Protein AF-A0A1S9SZL4-F1 (afdb_monomer)

InterPro domains:
  IPR002901 Mannosyl-glycoprotein endo-beta-N-acetylglucosamidase-like domain [PF01832] (29-102)
  IPR011055 Duplicated hybrid motif [G3DSA:2.70.70.10] (158-299)
  IPR011055 Duplicated hybrid motif [SSF51261] (165-297)
  IPR016047 M23ase, beta-sheet core domain [PF01551] (190-284)
  IPR050570 Bacterial cell wall metabolism enzyme [PTHR21666] (93-298)

Radius of gyration: 21.39 Å; Cα contacts (8 Å, |Δi|>4): 703; chains: 1; bounding box: 56×38×57 Å

Nearest PDB structures (foldseek):
  7qrl-assembly2_B  TM=9.033E-01  e=2.255E-11  Caulobacter vibrioides
  5j1l-assembly2_C  TM=8.772E-01  e=1.645E-10  Helicobacter pylori 26695
  6ue4-assembly1_B  TM=8.025E-01  e=1.458E-10  Vibrio cholerae O1 biovar El Tor str. N16961
  5j1l-assembly1_A  TM=9.150E-01  e=3.767E-09  Helicobacter pylori 26695
  5j1m-assembly2_C  TM=8.085E-01  e=5.484E-10  Helicobacter pylori 26695

Secondary structure (DSSP, 8-state):
--EEEE-S----HHHHGGG--GGGTT-HHHHHHHHHHTT--HHHHHHHHHHHTTTTTSHHHHHH--TT--B-TTSGGG-SBPPPSSHHHHHHHHHHHHHHHTGGGT--SHHHHHHHHS-TT-TT-TT-GGGHHHHHHHHHHHHTTS--EEEE---SSPBP---PPPTTS---SSS---EEE-SEEETTEEE-SEEEE--TTT-EEE-SS-EEEEEEEE--TTTT-TTSSEEEEEE-SSS-EEEEEEESEE---TT-EE-TTBEEEE-B--SS-SS-EEEEEEESSSSS-EE-SGGGS--

Sequence (299 aa):
MTVCRPGGKTVAPEELQPHLGGVFTGKAQAFLNAGTQNQIDPVLLAAIARLETGNGTSNAVKNYNNPGGLMDPSSSQMKGFMKFATLDEGINAMARNLYKNYIGMGITTIEAIGAKYAPPGAANDPHGTNGLWPVLVKKFVAQMGGLTFNCEAGKPGGVVDTGSASSQGFIRPIAQTTITSPFGPRWGTIHKGIDYSCQDGVTAIAASKGGVVELAEFGAGGSGFGGYGNVVIINHGNGYWSLYGHMSSITVQKGQNIGVGQQVGVCGRTGQVTGPHLHFEIKTAFKFGQVDPAPYLPK

pLDDT: mean 87.78, std 11.55, range [37.31, 98.62]

Mean predicted aligned error: 12.98 Å

Structure (mmCIF, N/CA/C/O backbone):
data_AF-A0A1S9SZL4-F1
#
_entry.id   AF-A0A1S9SZL4-F1
#
loop_
_atom_site.group_PDB
_atom_site.id
_atom_site.type_symbol
_atom_site.label_atom_id
_atom_site.label_alt_id
_atom_site.label_comp_id
_atom_site.label_asym_id
_atom_site.label_entity_id
_atom_site.label_seq_id
_atom_site.pdbx_PDB_ins_code
_atom_site.Cartn_x
_atom_site.Cartn_y
_atom_site.Cartn_z
_atom_site.occupancy
_atom_site.B_iso_or_equiv
_atom_site.auth_seq_id
_atom_site.auth_comp_id
_atom_site.auth_asym_id
_atom_site.auth_atom_id
_atom_site.pdbx_PDB_model_num
ATOM 1 N N . MET A 1 1 ? -3.599 -7.978 -7.391 1.00 45.28 1 MET A N 1
ATOM 2 C CA . MET A 1 1 ? -3.864 -7.121 -6.224 1.00 45.28 1 MET A CA 1
ATOM 3 C C . MET A 1 1 ? -5.343 -6.858 -6.253 1.00 45.28 1 MET A C 1
ATOM 5 O O . MET A 1 1 ? -5.820 -6.447 -7.308 1.00 45.28 1 MET A O 1
ATOM 9 N N . THR A 1 2 ? -6.056 -7.129 -5.161 1.00 49.91 2 THR A N 1
ATOM 10 C CA . THR A 1 2 ? -7.410 -6.595 -5.048 1.00 49.91 2 THR A CA 1
ATOM 11 C C . THR A 1 2 ? -7.327 -5.094 -5.072 1.00 49.91 2 THR A C 1
ATOM 13 O O . THR A 1 2 ? -6.723 -4.479 -4.198 1.00 49.91 2 THR A O 1
ATOM 16 N N . VAL A 1 3 ? -7.932 -4.520 -6.096 1.00 55.78 3 VAL A N 1
ATOM 17 C CA . VAL A 1 3 ? -8.083 -3.088 -6.181 1.00 55.78 3 VAL A CA 1
ATOM 18 C C . VAL A 1 3 ? -9.445 -2.759 -5.590 1.00 55.78 3 VAL A C 1
ATOM 20 O O . VAL A 1 3 ? -10.474 -3.025 -6.199 1.00 55.78 3 VAL A O 1
ATOM 23 N N . CYS A 1 4 ? -9.433 -2.215 -4.378 1.00 64.62 4 CYS A N 1
ATOM 24 C CA . CYS A 1 4 ? -10.598 -1.575 -3.790 1.00 64.62 4 CYS A CA 1
ATOM 25 C C . CYS A 1 4 ? -10.677 -0.143 -4.329 1.00 64.62 4 CYS A C 1
ATOM 27 O O . CYS A 1 4 ? -9.872 0.708 -3.950 1.00 64.62 4 CYS A O 1
ATOM 29 N N . ARG A 1 5 ? -11.612 0.117 -5.245 1.00 71.56 5 ARG A N 1
ATOM 30 C CA . ARG A 1 5 ? -11.867 1.452 -5.820 1.00 71.56 5 ARG A CA 1
ATOM 31 C C . ARG A 1 5 ? -13.250 1.946 -5.414 1.00 71.56 5 ARG A C 1
ATOM 33 O O . ARG A 1 5 ? -14.130 1.107 -5.260 1.00 71.56 5 ARG A O 1
ATOM 40 N N . PRO A 1 6 ? -13.485 3.266 -5.328 1.00 70.69 6 PRO A N 1
ATOM 41 C CA . PRO A 1 6 ? -14.834 3.809 -5.202 1.00 70.69 6 PRO A CA 1
ATOM 42 C C . PRO A 1 6 ? -15.774 3.197 -6.252 1.00 70.69 6 PRO A C 1
ATOM 44 O O . PRO A 1 6 ? -15.494 3.236 -7.449 1.00 70.69 6 PRO A O 1
ATOM 47 N N . GLY A 1 7 ? -16.865 2.588 -5.797 1.00 58.56 7 GLY A N 1
ATOM 48 C CA . GLY A 1 7 ? -17.782 1.780 -6.600 1.00 58.56 7 GLY A CA 1
ATOM 49 C C . GLY A 1 7 ? -18.953 2.554 -7.203 1.00 58.56 7 GLY A C 1
ATOM 50 O O . GLY A 1 7 ? -19.950 1.950 -7.584 1.00 58.56 7 GLY A O 1
ATOM 51 N N . GLY A 1 8 ? -18.861 3.886 -7.240 1.00 61.16 8 GLY A N 1
ATOM 52 C CA . GLY A 1 8 ? -19.929 4.798 -7.671 1.00 61.16 8 GLY A CA 1
ATOM 53 C C . GLY A 1 8 ? -20.863 5.245 -6.542 1.00 61.16 8 GLY A C 1
ATOM 54 O O . GLY A 1 8 ? -21.518 6.274 -6.668 1.00 61.16 8 GLY A O 1
ATOM 55 N N . LYS A 1 9 ? -20.874 4.531 -5.412 1.00 76.00 9 LYS A N 1
ATOM 56 C CA . LYS A 1 9 ? -21.544 4.955 -4.180 1.00 76.00 9 LYS A CA 1
ATOM 57 C C . LYS A 1 9 ? -20.575 5.736 -3.297 1.00 76.00 9 LYS A C 1
ATOM 59 O O . LYS A 1 9 ? -19.478 5.261 -3.022 1.00 76.00 9 LYS A O 1
ATOM 64 N N . THR A 1 10 ? -20.986 6.907 -2.834 1.00 79.12 10 THR A N 1
ATOM 65 C CA . THR A 1 10 ? -20.234 7.727 -1.875 1.00 79.12 10 THR A CA 1
ATOM 66 C C . THR A 1 10 ? -20.947 7.746 -0.530 1.00 79.12 10 THR A C 1
ATOM 68 O O . THR A 1 10 ? -22.154 7.532 -0.478 1.00 79.12 10 THR A O 1
ATOM 71 N N . VAL A 1 11 ? -20.198 8.009 0.540 1.00 86.69 11 VAL A N 1
ATOM 72 C CA . VAL A 1 11 ? -20.752 8.316 1.862 1.00 86.69 11 VAL A CA 1
ATOM 73 C C . VAL A 1 11 ? -20.204 9.666 2.307 1.00 86.69 11 VAL A C 1
ATOM 75 O O . VAL A 1 11 ? -18.986 9.871 2.338 1.00 86.69 11 VAL A O 1
ATOM 78 N N . ALA A 1 12 ? -21.094 10.607 2.588 1.00 88.56 12 ALA A N 1
ATOM 79 C CA . ALA A 1 12 ? -20.721 11.918 3.085 1.00 88.56 12 ALA A CA 1
ATOM 80 C C . ALA A 1 12 ? -20.397 11.857 4.592 1.00 88.56 12 ALA A C 1
ATOM 82 O O . ALA A 1 12 ? -20.893 10.974 5.306 1.00 88.56 12 ALA A O 1
ATOM 83 N N . PRO A 1 13 ? -19.570 12.779 5.121 1.00 92.25 13 PRO A N 1
ATOM 84 C CA . PRO A 1 13 ? -19.297 12.856 6.554 1.00 92.25 13 PRO A CA 1
ATOM 85 C C . PRO A 1 13 ? -20.564 12.876 7.416 1.00 92.25 13 PRO A C 1
ATOM 87 O O . PRO A 1 13 ? -20.603 12.214 8.454 1.00 92.25 13 PRO A O 1
ATOM 90 N N . GLU A 1 14 ? -21.599 13.596 6.980 1.00 93.25 14 GLU A N 1
ATOM 91 C CA . GLU A 1 14 ? -22.872 13.732 7.704 1.00 93.25 14 GLU A CA 1
ATOM 92 C C . GLU A 1 14 ? -23.665 12.420 7.777 1.00 93.25 14 GLU A C 1
ATOM 94 O O . GLU A 1 14 ? -24.405 12.206 8.734 1.00 93.25 14 GLU A O 1
ATOM 99 N N . GLU A 1 15 ? -23.488 11.529 6.800 1.00 92.94 15 GLU A N 1
ATOM 100 C CA . GLU A 1 15 ? -24.130 10.212 6.759 1.00 92.94 15 GLU A CA 1
ATOM 101 C C . GLU A 1 15 ? -23.391 9.198 7.642 1.00 92.94 15 GLU A C 1
ATOM 103 O O . GLU A 1 15 ? -24.004 8.335 8.267 1.00 92.94 15 GLU A O 1
ATOM 108 N N . LEU A 1 16 ? -22.062 9.314 7.738 1.00 95.69 16 LEU A N 1
ATOM 109 C CA . LEU A 1 16 ? -21.238 8.406 8.537 1.00 95.69 16 LEU A CA 1
ATOM 110 C C . LEU A 1 16 ? -21.230 8.780 10.029 1.00 95.69 16 LEU A C 1
ATOM 112 O O . LEU A 1 16 ? -21.244 7.903 10.898 1.00 95.69 16 LEU A O 1
ATOM 116 N N . GLN A 1 17 ? -21.200 10.079 10.343 1.00 96.94 17 GLN A N 1
ATOM 117 C CA . GLN A 1 17 ? -21.015 10.588 11.704 1.00 96.94 17 GLN A CA 1
ATOM 118 C C . GLN A 1 17 ? -22.048 10.094 12.738 1.00 96.94 17 GLN A C 1
ATOM 120 O O . GLN A 1 17 ? -21.622 9.802 13.859 1.00 96.94 17 GLN A O 1
ATOM 125 N N . PRO A 1 18 ? -23.352 9.935 12.427 1.00 97.69 18 PRO A N 1
ATOM 126 C CA . PRO A 1 18 ? -24.349 9.426 13.376 1.00 97.69 18 PRO A CA 1
ATOM 127 C C . PRO A 1 18 ? -24.038 8.029 13.934 1.00 97.69 18 PRO A C 1
ATOM 129 O O . PRO A 1 18 ? -24.561 7.640 14.978 1.00 97.69 18 PRO A O 1
ATOM 132 N N . HIS A 1 19 ? -23.173 7.266 13.262 1.00 97.06 19 HIS A N 1
ATOM 133 C CA . HIS A 1 19 ? -22.780 5.919 13.672 1.00 97.06 19 HIS A CA 1
ATOM 134 C C . HIS A 1 19 ? -21.465 5.873 14.462 1.00 97.06 19 HIS A C 1
ATOM 136 O O . HIS A 1 19 ? -21.091 4.805 14.954 1.00 97.06 19 HIS A O 1
ATOM 142 N N . LEU A 1 20 ? -20.780 7.011 14.603 1.00 97.50 20 LEU A N 1
ATOM 143 C CA . LEU A 1 20 ? -19.483 7.150 15.258 1.00 97.50 20 LEU A CA 1
ATOM 144 C C . LEU A 1 20 ? -19.637 7.874 16.599 1.00 97.50 20 LEU A C 1
ATOM 146 O O . LEU A 1 20 ? -19.938 9.065 16.643 1.00 97.50 20 LEU A O 1
ATOM 150 N N . GLY A 1 21 ? -19.419 7.139 17.691 1.00 96.06 21 GLY A N 1
ATOM 151 C CA . GLY A 1 21 ? -19.542 7.638 19.063 1.00 96.06 21 GLY A CA 1
ATOM 152 C C . GLY A 1 21 ? -18.212 7.686 19.814 1.00 96.06 21 GLY A C 1
ATOM 153 O O . GLY A 1 21 ? -17.140 7.473 19.245 1.00 96.06 21 GLY A O 1
ATOM 154 N N . GLY A 1 22 ? -18.279 7.980 21.115 1.00 97.19 22 GLY A N 1
ATOM 155 C CA . GLY A 1 22 ? -17.091 8.069 21.967 1.00 97.19 22 GLY A CA 1
ATOM 156 C C . GLY A 1 22 ? -16.070 9.056 21.399 1.00 97.19 22 GLY A C 1
ATOM 157 O O . GLY A 1 22 ? -16.433 10.144 20.943 1.00 97.19 22 GLY A O 1
ATOM 158 N N . VAL A 1 23 ? -14.797 8.654 21.364 1.00 97.75 23 VAL A N 1
ATOM 159 C CA . VAL A 1 23 ? -13.723 9.485 20.789 1.00 97.75 23 VAL A CA 1
ATOM 160 C C . VAL A 1 23 ? -13.801 9.639 19.263 1.00 97.75 23 VAL A C 1
ATOM 162 O O . VAL A 1 23 ? -13.105 10.485 18.711 1.00 97.75 23 VAL A O 1
ATOM 165 N N . PHE A 1 24 ? -14.656 8.878 18.568 1.00 98.38 24 PHE A N 1
ATOM 166 C CA . PHE A 1 24 ? -14.895 9.047 17.129 1.00 98.38 24 PHE A CA 1
ATOM 167 C C . PHE A 1 24 ? -15.934 10.132 16.799 1.00 98.38 24 PHE A C 1
ATOM 169 O O . PHE A 1 24 ? -16.210 10.389 15.624 1.00 98.38 24 PHE A O 1
ATOM 176 N N . THR A 1 25 ? -16.508 10.795 17.805 1.00 97.69 25 THR A N 1
ATOM 177 C CA . THR A 1 25 ? -17.396 11.944 17.583 1.00 97.69 25 THR A CA 1
ATOM 178 C C . THR A 1 25 ? -16.641 13.050 16.832 1.00 97.69 25 THR A C 1
ATOM 180 O O . THR A 1 25 ? -15.565 13.470 17.252 1.00 97.69 25 THR A O 1
ATOM 183 N N . GLY A 1 26 ? -17.180 13.501 15.696 1.00 97.25 26 GLY A N 1
ATOM 184 C CA . GLY A 1 26 ? -16.537 14.479 14.808 1.00 97.25 26 GLY A CA 1
ATOM 185 C C . GLY A 1 26 ? -15.394 13.922 13.945 1.00 97.25 26 GLY A C 1
ATOM 186 O O . GLY A 1 26 ? -14.628 14.698 13.378 1.00 97.25 26 GLY A O 1
ATOM 187 N N . LYS A 1 27 ? -15.236 12.593 13.852 1.00 97.94 27 LYS A N 1
ATOM 188 C CA . LYS A 1 27 ? -14.143 11.930 13.115 1.00 97.94 27 LYS A CA 1
ATOM 189 C C . LYS A 1 27 ? -14.563 11.252 11.815 1.00 97.94 27 LYS A C 1
ATOM 191 O O . LYS A 1 27 ? -13.734 10.575 11.213 1.00 97.94 27 LYS A O 1
ATOM 196 N N . ALA A 1 28 ? -15.787 11.464 11.330 1.00 97.62 28 ALA A N 1
ATOM 197 C CA . ALA A 1 28 ? -16.229 10.909 10.049 1.00 97.62 28 ALA A CA 1
ATOM 198 C C . ALA A 1 28 ? -15.245 11.213 8.903 1.00 97.62 28 ALA A C 1
ATOM 200 O O . ALA A 1 28 ? -14.795 10.292 8.224 1.00 97.62 28 ALA A O 1
ATOM 201 N N . GLN A 1 29 ? -14.804 12.469 8.759 1.00 94.12 29 GLN A N 1
ATOM 202 C CA . GLN A 1 29 ? -13.841 12.843 7.716 1.00 94.12 29 GLN A CA 1
ATOM 203 C C . GLN A 1 29 ? -12.489 12.122 7.856 1.00 94.12 29 GLN A C 1
ATOM 205 O O . GLN A 1 29 ? -11.874 11.774 6.850 1.00 94.12 29 GLN A O 1
ATOM 210 N N . ALA A 1 30 ? -12.031 11.854 9.083 1.00 95.38 30 ALA A N 1
ATOM 211 C CA . ALA A 1 30 ? -10.786 11.123 9.315 1.00 95.38 30 ALA A CA 1
ATOM 212 C C . ALA A 1 30 ? -10.880 9.680 8.792 1.00 95.38 30 ALA A C 1
ATOM 214 O O . ALA A 1 30 ? -9.940 9.197 8.163 1.00 95.38 30 ALA A O 1
ATOM 215 N N . PHE A 1 31 ? -12.027 9.018 8.977 1.00 97.81 31 PHE A N 1
ATOM 216 C CA . PHE A 1 31 ? -12.288 7.691 8.410 1.00 97.81 31 PHE A CA 1
ATOM 217 C C . PHE A 1 31 ? -12.369 7.711 6.880 1.00 97.81 31 PHE A C 1
ATOM 219 O O . PHE A 1 31 ? -11.748 6.864 6.237 1.00 97.81 31 PHE A O 1
ATOM 226 N N . LEU A 1 32 ? -13.065 8.693 6.293 1.00 91.31 32 LEU A N 1
ATOM 227 C CA . LEU A 1 32 ? -13.136 8.868 4.834 1.00 91.31 32 LEU A CA 1
ATOM 228 C C . LEU A 1 32 ? -11.749 9.058 4.213 1.00 91.31 32 LEU A C 1
ATOM 230 O O . LEU A 1 32 ? -11.398 8.382 3.239 1.00 91.31 32 LEU A O 1
ATOM 234 N N . ASN A 1 33 ? -10.938 9.929 4.815 1.00 84.44 33 ASN A N 1
ATOM 235 C CA . ASN A 1 33 ? -9.580 10.208 4.366 1.00 84.44 33 ASN A CA 1
ATOM 236 C C . ASN A 1 33 ? -8.685 8.975 4.510 1.00 84.44 33 ASN A C 1
ATOM 238 O O . ASN A 1 33 ? -8.040 8.573 3.545 1.00 84.44 33 ASN A O 1
ATOM 242 N N . ALA A 1 34 ? -8.668 8.351 5.690 1.00 85.81 34 ALA A N 1
ATOM 243 C CA . ALA A 1 34 ? -7.827 7.193 5.961 1.00 85.81 34 ALA A CA 1
ATOM 244 C C . ALA A 1 34 ? -8.195 5.988 5.087 1.00 85.81 34 ALA A C 1
ATOM 246 O O . ALA A 1 34 ? -7.299 5.322 4.573 1.00 85.81 34 ALA A O 1
ATOM 247 N N . GLY A 1 35 ? -9.485 5.713 4.883 1.00 87.19 35 GLY A N 1
ATOM 248 C CA . GLY A 1 35 ? -9.923 4.643 3.990 1.00 87.19 35 GLY A CA 1
ATOM 249 C C . GLY A 1 35 ? -9.427 4.878 2.564 1.00 87.19 35 GLY A C 1
ATOM 250 O O . GLY A 1 35 ? -8.681 4.065 2.016 1.00 87.19 35 GLY A O 1
ATOM 251 N N . THR A 1 36 ? -9.733 6.054 2.010 1.00 82.12 36 THR A N 1
ATOM 252 C CA . THR A 1 36 ? -9.354 6.422 0.638 1.00 82.12 36 THR A CA 1
ATOM 253 C C . THR A 1 36 ? -7.842 6.393 0.422 1.00 82.12 36 THR A C 1
ATOM 255 O O . THR A 1 36 ? -7.371 5.789 -0.540 1.00 82.12 36 THR A O 1
ATOM 258 N N . GLN A 1 37 ? -7.066 6.984 1.335 1.00 79.50 37 GLN A N 1
ATOM 259 C CA . GLN A 1 37 ? -5.602 7.028 1.247 1.00 79.50 37 GLN A CA 1
ATOM 260 C C . GLN A 1 37 ? -4.958 5.638 1.269 1.00 79.50 37 GLN A C 1
ATOM 262 O O . GLN A 1 37 ? -3.906 5.451 0.666 1.00 79.50 37 GLN A O 1
ATOM 267 N N . ASN A 1 38 ? -5.579 4.667 1.943 1.00 78.44 38 ASN A N 1
ATOM 268 C CA . ASN A 1 38 ? -5.016 3.329 2.134 1.00 78.44 38 ASN A CA 1
ATOM 269 C C . ASN A 1 38 ? -5.753 2.240 1.353 1.00 78.44 38 ASN A C 1
ATOM 271 O O . ASN A 1 38 ? -5.551 1.062 1.635 1.00 78.44 38 ASN A O 1
ATOM 275 N N . GLN A 1 39 ? -6.602 2.615 0.390 1.00 82.12 39 GLN A N 1
ATOM 276 C CA . GLN A 1 39 ? -7.367 1.670 -0.431 1.00 82.12 39 GLN A CA 1
ATOM 277 C C . GLN A 1 39 ? -8.210 0.696 0.415 1.00 82.12 39 GLN A C 1
ATOM 279 O O . GLN A 1 39 ? -8.353 -0.482 0.088 1.00 82.12 39 GLN A O 1
ATOM 284 N N . ILE A 1 40 ? -8.761 1.194 1.521 1.00 87.50 40 ILE A N 1
ATOM 285 C CA . ILE A 1 40 ? -9.744 0.502 2.353 1.00 87.50 40 ILE A CA 1
ATOM 286 C C . ILE A 1 40 ? -11.074 1.216 2.171 1.00 87.50 40 ILE A C 1
ATOM 288 O O . ILE A 1 40 ? -11.123 2.442 2.213 1.00 87.50 40 ILE A O 1
ATOM 292 N N . ASP A 1 41 ? -12.159 0.462 2.024 1.00 93.06 41 ASP A N 1
ATOM 293 C CA . ASP A 1 41 ? -13.494 1.049 2.065 1.00 93.06 41 ASP A CA 1
ATOM 294 C C . ASP A 1 41 ? -13.687 1.836 3.382 1.00 93.06 41 ASP A C 1
ATOM 296 O O . ASP A 1 41 ? -13.563 1.247 4.464 1.00 93.06 41 ASP A O 1
ATOM 300 N N . PRO A 1 42 ? -13.977 3.149 3.339 1.00 94.31 42 PRO A N 1
ATOM 301 C CA . PRO A 1 42 ? -14.130 3.945 4.551 1.00 94.31 42 PRO A CA 1
ATOM 302 C C . PRO A 1 42 ? -15.222 3.452 5.504 1.00 94.31 42 PRO A C 1
ATOM 304 O O . PRO A 1 42 ? -15.055 3.537 6.723 1.00 94.31 42 PRO A O 1
ATOM 307 N N . VAL A 1 43 ? -16.317 2.906 4.967 1.00 96.88 43 VAL A N 1
ATOM 308 C CA . VAL A 1 43 ? -17.420 2.336 5.752 1.00 96.88 43 VAL A CA 1
ATOM 309 C C . VAL A 1 43 ? -16.971 1.041 6.415 1.00 96.88 43 VAL A C 1
ATOM 311 O O . VAL A 1 43 ? -17.247 0.831 7.595 1.00 96.88 43 VAL A O 1
ATOM 314 N N . LEU A 1 44 ? -16.216 0.198 5.706 1.00 96.56 44 LEU A N 1
ATOM 315 C CA . LEU A 1 44 ? -15.613 -0.998 6.301 1.00 96.56 44 LEU A CA 1
ATOM 316 C C . LEU A 1 44 ? -14.648 -0.633 7.436 1.00 96.56 44 LEU A C 1
ATOM 318 O O . LEU A 1 44 ? -14.722 -1.220 8.515 1.00 96.56 44 LEU A O 1
ATOM 322 N N . LEU A 1 45 ? -13.767 0.348 7.214 1.00 97.50 45 LEU A N 1
ATOM 323 C CA . LEU A 1 45 ? -12.814 0.818 8.221 1.00 97.50 45 LEU A CA 1
ATOM 324 C C . LEU A 1 45 ? -13.537 1.315 9.481 1.00 97.50 45 LEU A C 1
ATOM 326 O O . LEU A 1 45 ? -13.184 0.913 10.591 1.00 97.50 45 LEU A O 1
ATOM 330 N N . ALA A 1 46 ? -14.565 2.149 9.308 1.00 98.00 46 ALA A N 1
ATOM 331 C CA . ALA A 1 46 ? -15.384 2.674 10.396 1.00 98.00 46 ALA A CA 1
ATOM 332 C C . ALA A 1 46 ? -16.153 1.568 11.139 1.00 98.00 46 ALA A C 1
ATOM 334 O O . ALA A 1 46 ? -16.193 1.564 12.370 1.00 98.00 46 ALA A O 1
ATOM 335 N N . ALA A 1 47 ? -16.724 0.602 10.416 1.00 98.06 47 ALA A N 1
ATOM 336 C CA . ALA A 1 47 ? -17.447 -0.526 10.998 1.00 98.06 47 ALA A CA 1
ATOM 337 C C . ALA A 1 47 ? -16.538 -1.422 11.854 1.00 98.06 47 ALA A C 1
ATOM 339 O O . ALA A 1 47 ? -16.917 -1.776 12.972 1.00 98.06 47 ALA A O 1
ATOM 340 N N . ILE A 1 48 ? -15.333 -1.743 11.366 1.00 97.44 48 ILE A N 1
ATOM 341 C CA . ILE A 1 48 ? -14.344 -2.516 12.130 1.00 97.44 48 ILE A CA 1
ATOM 342 C C . ILE A 1 48 ? -13.894 -1.708 13.349 1.00 97.44 48 ILE A C 1
ATOM 344 O O . ILE A 1 48 ? -13.971 -2.207 14.464 1.00 97.44 48 ILE A O 1
ATOM 348 N N . ALA A 1 49 ? -13.516 -0.435 13.184 1.00 97.94 49 ALA A N 1
ATOM 349 C CA . ALA A 1 49 ? -13.097 0.405 14.309 1.00 97.94 49 ALA A CA 1
ATOM 350 C C . ALA A 1 49 ? -14.183 0.510 15.386 1.00 97.94 49 ALA A C 1
ATOM 352 O O . ALA A 1 49 ? -13.889 0.433 16.579 1.00 97.94 49 ALA A O 1
ATOM 353 N N . ARG A 1 50 ? -15.451 0.636 14.983 1.00 97.44 50 ARG A N 1
ATOM 354 C CA . ARG A 1 50 ? -16.594 0.634 15.897 1.00 97.44 50 ARG A CA 1
ATOM 355 C C . ARG A 1 50 ? -16.711 -0.681 16.663 1.00 97.44 50 ARG A C 1
ATOM 357 O O . ARG A 1 50 ? -16.946 -0.635 17.868 1.00 97.44 50 ARG A O 1
ATOM 364 N N . LEU A 1 51 ? -16.560 -1.822 15.997 1.00 95.50 51 LEU A N 1
ATOM 365 C CA . LEU A 1 51 ? -16.620 -3.128 16.649 1.00 95.50 51 LEU A CA 1
ATOM 366 C C . LEU A 1 51 ? -15.459 -3.315 17.636 1.00 95.50 51 LEU A C 1
ATOM 368 O O . LEU A 1 51 ? -15.704 -3.532 18.821 1.00 95.50 51 LEU A O 1
ATOM 372 N N . GLU A 1 52 ? -14.221 -3.130 17.175 1.00 93.94 52 GLU A N 1
ATOM 373 C CA . GLU A 1 52 ? -13.004 -3.422 17.951 1.00 93.94 52 GLU A CA 1
ATOM 374 C C . GLU A 1 52 ? -12.823 -2.523 19.177 1.00 93.94 52 GLU A C 1
ATOM 376 O O . GLU A 1 52 ? -12.155 -2.879 20.147 1.00 93.94 52 GLU A O 1
ATOM 381 N N . THR A 1 53 ? -13.409 -1.327 19.151 1.00 95.88 53 THR A N 1
ATOM 382 C CA . THR A 1 53 ? -13.219 -0.339 20.220 1.00 95.88 53 THR A CA 1
ATOM 383 C C . THR A 1 53 ? -14.448 -0.128 21.094 1.00 95.88 53 THR A C 1
ATOM 385 O O . THR A 1 53 ? -14.417 0.743 21.967 1.00 95.88 53 THR A O 1
ATOM 388 N N . GLY A 1 54 ? -15.545 -0.854 20.859 1.00 95.69 54 GLY A N 1
ATOM 389 C CA . GLY A 1 54 ? -16.822 -0.556 21.510 1.00 95.69 54 GLY A CA 1
ATOM 390 C C . GLY A 1 54 ? -17.307 0.860 21.176 1.00 95.69 54 GLY A C 1
ATOM 391 O O . GLY A 1 54 ? -17.687 1.620 22.064 1.00 95.69 54 GLY A O 1
ATOM 392 N N . ASN A 1 55 ? -17.230 1.237 19.899 1.00 96.69 55 ASN A N 1
ATOM 393 C CA . ASN A 1 55 ? -17.564 2.556 19.361 1.00 96.69 55 ASN A CA 1
ATOM 394 C C . ASN A 1 55 ? -16.781 3.712 20.007 1.00 96.69 55 ASN A C 1
ATOM 396 O O . ASN A 1 55 ? -17.364 4.692 20.467 1.00 96.69 55 ASN A O 1
ATOM 400 N N . GLY A 1 56 ? -15.456 3.581 20.072 1.00 96.62 56 GLY A N 1
ATOM 401 C CA . GLY A 1 56 ? -14.578 4.639 20.563 1.00 96.62 56 GLY A CA 1
ATOM 402 C C . GLY A 1 56 ? -14.452 4.700 22.089 1.00 96.62 56 GLY A C 1
ATOM 403 O O . GLY A 1 56 ? -14.076 5.745 22.617 1.00 96.62 56 GLY A O 1
ATOM 404 N N . THR A 1 57 ? -14.792 3.629 22.816 1.00 97.38 57 THR A N 1
ATOM 405 C CA . THR A 1 57 ? -14.824 3.627 24.293 1.00 97.38 57 THR A CA 1
ATOM 406 C C . THR A 1 57 ? -13.725 2.783 24.946 1.00 97.38 57 THR A C 1
ATOM 408 O O . THR A 1 57 ? -13.494 2.916 26.154 1.00 97.38 57 THR A O 1
ATOM 411 N N . SER A 1 58 ? -13.005 1.962 24.174 1.00 96.25 58 SER A N 1
ATOM 412 C CA . SER A 1 58 ? -11.912 1.119 24.670 1.00 96.25 58 SER A CA 1
ATOM 413 C C . SER A 1 58 ? -10.735 1.932 25.223 1.00 96.25 58 SER A C 1
ATOM 415 O O . SER A 1 58 ? -10.478 3.074 24.838 1.00 96.25 58 SER A O 1
ATOM 417 N N . ASN A 1 59 ? -9.975 1.342 26.147 1.00 94.75 59 ASN A N 1
ATOM 418 C CA . ASN A 1 59 ? -8.817 2.021 26.737 1.00 94.75 59 ASN A CA 1
ATOM 419 C C . ASN A 1 59 ? -7.702 2.274 25.712 1.00 94.75 59 ASN A C 1
ATOM 421 O O . ASN A 1 59 ? -7.045 3.310 25.785 1.00 94.75 59 ASN A O 1
ATOM 425 N N . ALA A 1 60 ? -7.525 1.376 24.736 1.00 93.81 60 ALA A N 1
ATOM 426 C CA . ALA A 1 60 ? -6.550 1.551 23.660 1.00 93.81 60 ALA A CA 1
ATOM 427 C C . ALA A 1 60 ? -6.835 2.828 22.851 1.00 93.81 60 ALA A C 1
ATOM 429 O O . ALA A 1 60 ? -5.951 3.666 22.672 1.00 93.81 60 ALA A O 1
ATOM 430 N N . VAL A 1 61 ? -8.085 3.042 22.431 1.00 96.62 61 VAL A N 1
ATOM 431 C CA . VAL A 1 61 ? -8.419 4.221 21.624 1.00 96.62 61 VAL A CA 1
ATOM 432 C C . VAL A 1 61 ? -8.431 5.510 22.452 1.00 96.62 61 VAL A C 1
ATOM 434 O O . VAL A 1 61 ? -7.897 6.514 21.992 1.00 96.62 61 VAL A O 1
ATOM 437 N N . LYS A 1 62 ? -8.938 5.483 23.695 1.00 97.19 62 LYS A N 1
ATOM 438 C CA . LYS A 1 62 ? -9.003 6.675 24.565 1.00 97.19 62 LYS A CA 1
ATOM 439 C C . LYS A 1 62 ? -7.632 7.171 25.021 1.00 97.19 62 LYS A C 1
ATOM 441 O O . LYS A 1 62 ? -7.396 8.373 25.042 1.00 97.19 62 LYS A O 1
ATOM 446 N N . ASN A 1 63 ? -6.741 6.256 25.406 1.00 95.56 63 ASN A N 1
ATOM 447 C CA . ASN A 1 63 ? -5.489 6.623 26.078 1.00 95.56 63 ASN A CA 1
ATOM 448 C C . ASN A 1 63 ? -4.284 6.642 25.124 1.00 95.56 63 ASN A C 1
ATOM 450 O O . ASN A 1 63 ? -3.273 7.288 25.418 1.00 95.56 63 ASN A O 1
ATOM 454 N N . TYR A 1 64 ? -4.385 5.941 23.989 1.00 96.00 64 TYR A N 1
ATOM 455 C CA . TYR A 1 64 ? -3.281 5.759 23.043 1.00 96.00 64 TYR A CA 1
ATOM 456 C C . TYR A 1 64 ? -3.613 6.216 21.622 1.00 96.00 64 TYR A C 1
ATOM 458 O O . TYR A 1 64 ? -2.771 6.066 20.738 1.00 96.00 64 TYR A O 1
ATOM 466 N N . ASN A 1 65 ? -4.809 6.772 21.381 1.00 97.75 65 ASN A N 1
ATOM 467 C CA . ASN A 1 65 ? -5.278 7.110 20.036 1.00 97.75 65 ASN A CA 1
ATOM 468 C C . ASN A 1 65 ? -5.207 5.905 19.081 1.00 97.75 65 ASN A C 1
ATOM 470 O O . ASN A 1 65 ? -4.944 6.065 17.898 1.00 97.75 65 ASN A O 1
ATOM 474 N N . ASN A 1 66 ? -5.387 4.684 19.593 1.00 96.50 66 ASN A N 1
ATOM 475 C CA . ASN A 1 66 ? -5.103 3.450 18.866 1.00 96.50 66 ASN A CA 1
ATOM 476 C C . ASN A 1 66 ? -6.382 2.632 18.628 1.00 96.50 66 ASN A C 1
ATOM 478 O O . ASN A 1 66 ? -6.699 1.735 19.414 1.00 96.50 66 ASN A O 1
ATOM 482 N N . PRO A 1 67 ? -7.141 2.934 17.561 1.00 96.56 67 PRO A N 1
ATOM 483 C CA . PRO A 1 67 ? -8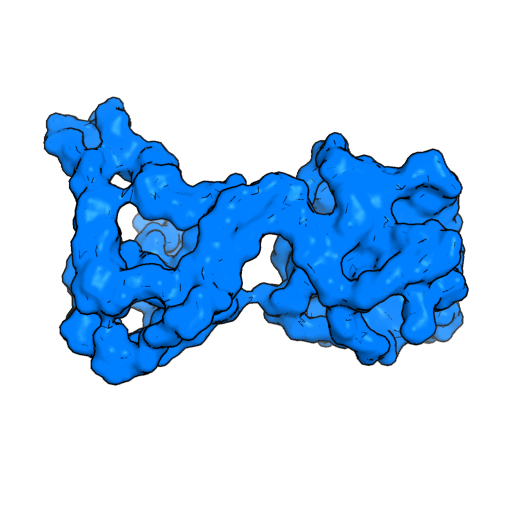.364 2.205 17.240 1.00 96.56 67 PRO A CA 1
ATOM 484 C C . PRO A 1 67 ? -8.101 0.803 16.676 1.00 96.56 67 PRO A C 1
ATOM 486 O O . PRO A 1 67 ? -8.995 -0.033 16.704 1.00 96.56 67 PRO A O 1
ATOM 489 N N . GLY A 1 68 ? -6.887 0.536 16.182 1.00 92.50 68 GLY A N 1
ATOM 490 C CA . GLY A 1 68 ? -6.512 -0.754 15.599 1.00 92.50 68 GLY A CA 1
ATOM 491 C C . GLY A 1 68 ? -5.934 -1.763 16.593 1.00 92.50 68 GLY A C 1
ATOM 492 O O . GLY A 1 68 ? -5.525 -2.838 16.163 1.00 92.50 68 GLY A O 1
ATOM 493 N N . GLY A 1 69 ? -5.822 -1.412 17.881 1.00 91.88 69 GLY A N 1
ATOM 494 C CA . GLY A 1 69 ? -5.197 -2.268 18.897 1.00 91.88 69 GLY A CA 1
ATOM 495 C C . GLY A 1 69 ? -3.738 -2.627 18.587 1.00 91.88 69 GLY A C 1
ATOM 496 O O . GLY A 1 69 ? -3.272 -3.696 18.965 1.00 91.88 69 GLY A O 1
ATOM 497 N N . LEU A 1 70 ? -3.020 -1.766 17.859 1.00 90.44 70 LEU A N 1
ATOM 498 C CA . LEU A 1 70 ? -1.672 -2.053 17.364 1.00 90.44 70 LEU A CA 1
ATOM 499 C C . LEU A 1 70 ? -0.663 -2.100 18.520 1.00 90.44 70 LEU A C 1
ATOM 501 O O . LEU A 1 70 ? -0.634 -1.180 19.337 1.00 90.44 70 LEU A O 1
ATOM 505 N N . MET A 1 71 ? 0.170 -3.138 18.579 1.00 89.44 71 MET A N 1
ATOM 506 C CA . MET A 1 71 ? 1.166 -3.323 19.643 1.00 89.44 71 MET A CA 1
ATOM 507 C C . MET A 1 71 ? 2.485 -2.630 19.302 1.00 89.44 71 MET A C 1
ATOM 509 O O . MET A 1 71 ? 2.917 -2.645 18.150 1.00 89.44 71 MET A O 1
ATOM 513 N N . ASP A 1 72 ? 3.119 -2.015 20.299 1.00 81.62 72 ASP A N 1
ATOM 514 C CA . ASP A 1 72 ? 4.403 -1.336 20.152 1.00 81.62 72 ASP A CA 1
ATOM 515 C C . ASP A 1 72 ? 5.532 -2.368 19.999 1.00 81.62 72 ASP A C 1
ATOM 517 O O . ASP A 1 72 ? 5.822 -3.098 20.959 1.00 81.62 72 ASP A O 1
ATOM 521 N N . PRO A 1 73 ? 6.195 -2.430 18.827 1.00 74.19 73 PRO A N 1
ATOM 522 C CA . PRO A 1 73 ? 7.255 -3.398 18.571 1.00 74.19 73 PRO A CA 1
ATOM 523 C C . PRO A 1 73 ? 8.526 -3.114 19.382 1.00 74.19 73 PRO A C 1
ATOM 525 O O . PRO A 1 73 ? 9.361 -4.004 19.523 1.00 74.19 73 PRO A O 1
ATOM 528 N N . SER A 1 74 ? 8.685 -1.893 19.904 1.00 72.94 74 SER A N 1
ATOM 529 C CA . SER A 1 74 ? 9.811 -1.498 20.754 1.00 72.94 74 SER A CA 1
ATOM 530 C C . SER A 1 74 ? 9.581 -1.805 22.236 1.00 72.94 74 SER A C 1
ATOM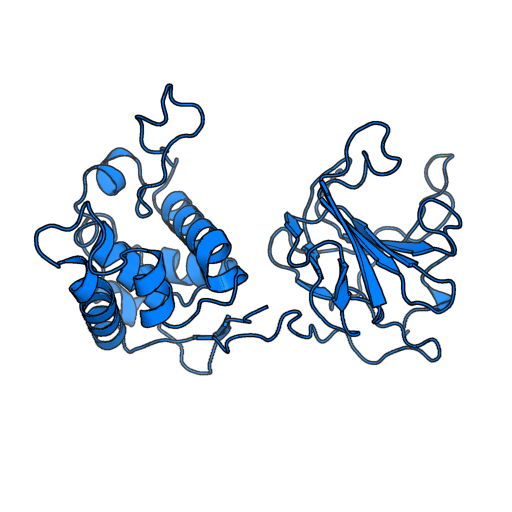 532 O O . SER A 1 74 ? 10.531 -1.820 23.019 1.00 72.94 74 SER A O 1
ATOM 534 N N . SER A 1 75 ? 8.335 -2.095 22.631 1.00 70.25 75 SER A N 1
ATOM 535 C CA . SER A 1 75 ? 8.033 -2.497 24.001 1.00 70.25 75 SER A CA 1
ATOM 536 C C . SER A 1 75 ? 8.586 -3.894 24.283 1.00 70.25 75 SER A C 1
ATOM 538 O O . SER A 1 75 ? 8.440 -4.822 23.479 1.00 70.25 75 SER A O 1
ATOM 540 N N . SER A 1 76 ? 9.221 -4.070 25.444 1.00 54.94 76 SER A N 1
ATOM 541 C CA . SER A 1 76 ? 9.717 -5.382 25.849 1.00 54.94 76 SER A CA 1
ATOM 542 C C . SER A 1 76 ? 8.554 -6.381 25.873 1.00 54.94 76 SER A C 1
ATOM 544 O O . SER A 1 76 ? 7.509 -6.150 26.484 1.00 54.94 76 SER A O 1
ATOM 546 N N . GLN A 1 77 ? 8.726 -7.490 25.150 1.00 61.19 77 GLN A N 1
ATOM 547 C CA . GLN A 1 77 ? 7.725 -8.555 25.007 1.00 61.19 77 GLN A CA 1
ATOM 548 C C . GLN A 1 77 ? 6.397 -8.132 24.338 1.00 61.19 77 GLN A C 1
ATOM 550 O O . GLN A 1 77 ? 5.400 -8.820 24.535 1.00 61.19 77 GLN A O 1
ATOM 555 N N . MET A 1 78 ? 6.360 -7.039 23.555 1.00 62.56 78 MET A N 1
ATOM 556 C CA . MET A 1 78 ? 5.131 -6.534 22.912 1.00 62.56 78 MET A CA 1
ATOM 557 C C . MET A 1 78 ? 3.981 -6.324 23.915 1.00 62.56 78 MET A C 1
ATOM 559 O O . MET A 1 78 ? 2.837 -6.670 23.640 1.00 62.56 78 MET A O 1
ATOM 563 N N . LYS A 1 79 ? 4.278 -5.805 25.112 1.00 67.00 79 LYS A N 1
ATOM 564 C CA . LYS A 1 79 ? 3.287 -5.644 26.193 1.00 67.00 79 LYS A CA 1
ATOM 565 C C . LYS A 1 79 ? 2.505 -4.324 26.154 1.00 67.00 79 LYS A C 1
ATOM 567 O O . LYS A 1 79 ? 1.554 -4.181 26.917 1.00 67.00 79 LYS A O 1
ATOM 572 N N . GLY A 1 80 ? 2.875 -3.366 25.300 1.00 82.50 80 GLY A N 1
ATOM 573 C CA . GLY A 1 80 ? 2.230 -2.048 25.224 1.00 82.50 80 GLY A CA 1
ATOM 574 C C . GLY A 1 80 ? 1.505 -1.788 23.904 1.00 82.50 80 GLY A C 1
ATOM 575 O O . GLY A 1 80 ? 1.961 -2.224 22.850 1.00 82.50 80 GLY A O 1
ATOM 576 N N . PHE A 1 81 ? 0.402 -1.034 23.945 1.00 88.06 81 PHE A N 1
ATOM 577 C CA . PHE A 1 81 ? -0.205 -0.467 22.737 1.00 88.06 81 PHE A CA 1
ATOM 578 C C . PHE A 1 81 ? 0.674 0.652 22.170 1.00 88.06 81 PHE A C 1
ATOM 580 O O . PHE A 1 81 ? 1.172 1.493 22.920 1.00 88.06 81 PHE A O 1
ATOM 587 N N . MET A 1 82 ? 0.794 0.718 20.843 1.00 91.06 82 MET A N 1
ATOM 588 C CA . MET A 1 82 ? 1.334 1.895 20.160 1.00 91.06 82 MET A CA 1
ATOM 589 C C . MET A 1 82 ? 0.516 3.130 20.533 1.00 91.06 82 MET A C 1
ATOM 591 O O . MET A 1 82 ? -0.717 3.076 20.518 1.00 91.06 82 MET A O 1
ATOM 595 N N . LYS A 1 83 ? 1.201 4.241 20.820 1.00 92.94 83 LYS A N 1
ATOM 596 C CA . LYS A 1 83 ? 0.584 5.552 21.025 1.00 92.94 83 LYS A CA 1
ATOM 597 C C . LYS A 1 83 ? 0.752 6.414 19.782 1.00 92.94 83 LYS A C 1
ATOM 599 O O . LYS A 1 83 ? 1.873 6.619 19.326 1.00 92.94 83 LYS A O 1
ATOM 604 N N . PHE A 1 84 ? -0.352 6.949 19.278 1.00 93.50 84 PHE A N 1
ATOM 605 C CA . PHE A 1 84 ? -0.351 7.907 18.172 1.00 93.50 84 PHE A CA 1
ATOM 606 C C . PHE A 1 84 ? -0.503 9.333 18.700 1.00 93.50 84 PHE A C 1
ATOM 608 O O . PHE A 1 84 ? -1.158 9.551 19.728 1.00 93.50 84 PHE A O 1
ATOM 615 N N . ALA A 1 85 ? 0.095 10.311 18.010 1.00 93.19 85 ALA A N 1
ATOM 616 C CA . ALA A 1 85 ? 0.035 11.703 18.450 1.00 93.19 85 ALA A CA 1
ATOM 617 C C . ALA A 1 85 ? -1.399 12.236 18.361 1.00 93.19 85 ALA A C 1
ATOM 619 O O . ALA A 1 85 ? -1.857 12.954 19.249 1.00 93.19 85 ALA A O 1
ATOM 620 N N . THR A 1 86 ? -2.136 11.805 17.336 1.00 96.94 86 THR A N 1
ATOM 621 C CA . THR A 1 86 ? -3.551 12.131 17.147 1.00 96.94 86 THR A CA 1
ATOM 622 C C . THR A 1 86 ? -4.380 10.887 16.844 1.00 96.94 86 THR A C 1
ATOM 624 O O . THR A 1 86 ? -3.870 9.864 16.385 1.00 96.94 86 THR A O 1
ATOM 627 N N . LEU A 1 87 ? -5.689 10.975 17.084 1.00 97.38 87 LEU A N 1
ATOM 628 C CA . LEU A 1 87 ? -6.619 9.909 16.715 1.00 97.38 87 LEU A CA 1
ATOM 629 C C . LEU A 1 87 ? -6.657 9.673 15.199 1.00 97.38 87 LEU A C 1
ATOM 631 O O . LEU A 1 87 ? -6.734 8.529 14.766 1.00 97.38 87 LEU A O 1
ATOM 635 N N . ASP A 1 88 ? -6.540 10.730 14.398 1.00 96.62 88 ASP A N 1
ATOM 636 C CA . ASP A 1 88 ? -6.501 10.661 12.934 1.00 96.62 88 ASP A CA 1
ATOM 637 C C . ASP A 1 88 ? -5.293 9.843 12.445 1.00 96.62 88 ASP A C 1
ATOM 639 O O . ASP A 1 88 ? -5.432 8.988 11.568 1.00 96.62 88 ASP A O 1
ATOM 643 N N . GLU A 1 89 ? -4.119 10.027 13.060 1.00 90.12 89 GLU A N 1
ATOM 644 C CA . GLU A 1 89 ? -2.940 9.192 12.795 1.00 90.12 89 GLU A CA 1
ATOM 645 C C . GLU A 1 89 ? -3.179 7.722 13.142 1.00 90.12 89 GLU A C 1
ATOM 647 O O . GLU A 1 89 ? -2.772 6.841 12.381 1.00 90.12 89 GLU A O 1
ATOM 652 N N . GLY A 1 90 ? -3.853 7.452 14.260 1.00 95.69 90 GLY A N 1
ATOM 653 C CA . GLY A 1 90 ? -4.207 6.098 14.675 1.00 95.69 90 GLY A CA 1
ATOM 654 C C . GLY A 1 90 ? -5.214 5.420 13.750 1.00 95.69 90 GLY A C 1
ATOM 655 O O . GLY A 1 90 ? -5.044 4.248 13.412 1.00 95.69 90 GLY A O 1
ATOM 656 N N . ILE A 1 91 ? -6.230 6.153 13.283 1.00 98.00 91 ILE A N 1
ATOM 657 C CA . ILE A 1 91 ? -7.188 5.681 12.270 1.00 98.00 91 ILE A CA 1
ATOM 658 C C . ILE A 1 91 ? -6.442 5.358 10.967 1.00 98.00 91 ILE A C 1
ATOM 660 O O . ILE A 1 91 ? -6.633 4.291 10.383 1.00 98.00 91 ILE A O 1
ATOM 664 N N . ASN A 1 92 ? -5.527 6.232 10.543 1.00 91.31 92 ASN A N 1
ATOM 665 C CA . ASN A 1 92 ? -4.695 6.013 9.362 1.00 91.31 92 ASN A CA 1
ATOM 666 C C . ASN A 1 92 ? -3.752 4.800 9.528 1.00 91.31 92 ASN A C 1
ATOM 668 O O . ASN A 1 92 ? -3.574 4.003 8.607 1.00 91.31 92 ASN A O 1
ATOM 672 N N . ALA A 1 93 ? -3.176 4.600 10.717 1.00 89.31 93 ALA A N 1
ATOM 673 C CA . ALA A 1 93 ? -2.354 3.430 11.025 1.00 89.31 93 ALA A CA 1
ATOM 674 C C . ALA A 1 93 ? -3.161 2.124 11.010 1.00 89.31 93 ALA A C 1
ATOM 676 O O . ALA A 1 93 ? -2.695 1.123 10.461 1.00 89.31 93 ALA A O 1
ATOM 677 N N . MET A 1 94 ? -4.382 2.141 11.549 1.00 96.69 94 MET A N 1
ATOM 678 C CA . MET A 1 94 ? -5.318 1.022 11.457 1.00 96.69 94 MET A CA 1
ATOM 679 C C . MET A 1 94 ? -5.634 0.683 9.994 1.00 96.69 94 MET A C 1
ATOM 681 O O . MET A 1 94 ? -5.554 -0.486 9.618 1.00 96.69 94 MET A O 1
ATOM 685 N N . ALA A 1 95 ? -5.917 1.687 9.159 1.00 92.06 95 ALA A N 1
ATOM 686 C CA . ALA A 1 95 ? -6.186 1.497 7.734 1.00 92.06 95 ALA A CA 1
ATOM 687 C C . ALA A 1 95 ? -4.994 0.855 7.000 1.00 92.06 95 ALA A C 1
ATOM 689 O O . ALA A 1 95 ? -5.164 -0.155 6.314 1.00 92.06 95 ALA A O 1
ATOM 690 N N . ARG A 1 96 ? -3.767 1.354 7.226 1.00 84.19 96 ARG A N 1
ATOM 691 C CA . ARG A 1 96 ? -2.533 0.734 6.703 1.00 84.19 96 ARG A CA 1
ATOM 692 C C . ARG A 1 96 ? -2.386 -0.721 7.130 1.00 84.19 96 ARG A C 1
ATOM 694 O O . ARG A 1 96 ? -2.022 -1.573 6.320 1.00 84.19 96 ARG A O 1
ATOM 701 N N . ASN A 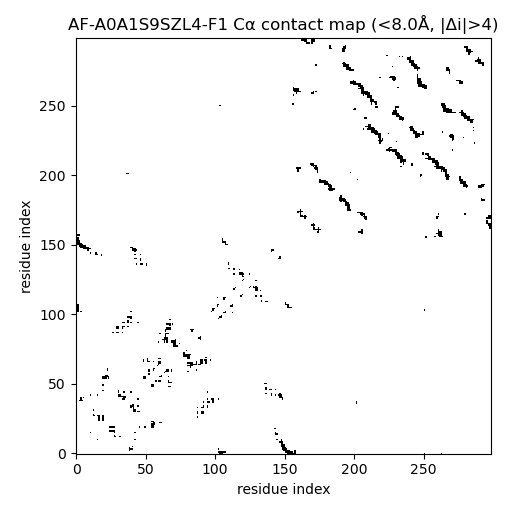1 97 ? -2.649 -1.013 8.403 1.00 88.25 97 ASN A N 1
ATOM 702 C CA . ASN A 1 97 ? -2.514 -2.362 8.937 1.00 88.25 97 ASN A CA 1
ATOM 703 C C . ASN A 1 97 ? -3.560 -3.322 8.347 1.00 88.25 97 ASN A C 1
ATOM 705 O O . ASN A 1 97 ? -3.228 -4.467 8.033 1.00 88.25 97 ASN A O 1
ATOM 709 N N . LEU A 1 98 ? -4.798 -2.859 8.147 1.00 90.62 98 LEU A N 1
ATOM 710 C CA . LEU A 1 98 ? -5.844 -3.629 7.471 1.00 90.62 98 LEU A CA 1
ATOM 711 C C . LEU A 1 98 ? -5.486 -3.904 6.008 1.00 90.62 98 LEU A C 1
ATOM 713 O O . LEU A 1 98 ? -5.661 -5.026 5.531 1.00 90.62 98 LEU A O 1
ATOM 717 N N . TYR A 1 99 ? -4.915 -2.923 5.310 1.00 84.62 99 TYR A N 1
ATOM 718 C CA . TYR A 1 99 ? -4.468 -3.128 3.938 1.00 84.62 99 TYR A CA 1
ATOM 719 C C . TYR A 1 99 ? -3.359 -4.172 3.877 1.00 84.62 99 TYR A C 1
ATOM 721 O O . TYR A 1 99 ? -3.492 -5.18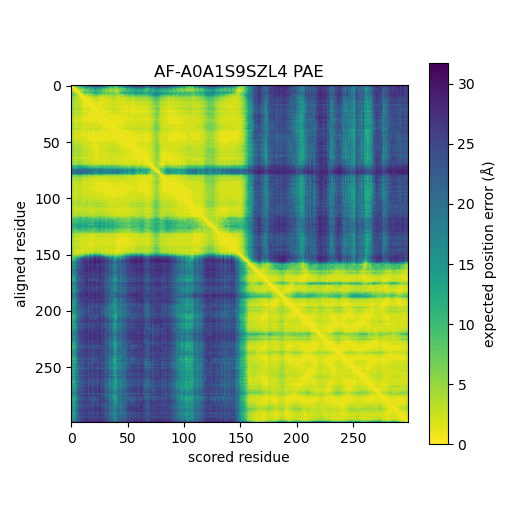3 3.193 1.00 84.62 99 TYR A O 1
ATOM 729 N N . LYS A 1 100 ? -2.300 -3.975 4.666 1.00 80.56 100 LYS A N 1
ATOM 730 C CA . LYS A 1 100 ? -1.135 -4.863 4.707 1.00 80.56 100 LYS A CA 1
ATOM 731 C C . LYS A 1 100 ? -1.515 -6.320 4.979 1.00 80.56 100 LYS A C 1
ATOM 733 O O . LYS A 1 100 ? -0.974 -7.217 4.341 1.00 80.56 100 LYS A O 1
ATOM 738 N N . ASN A 1 101 ? -2.418 -6.555 5.931 1.00 81.44 101 ASN A N 1
ATOM 739 C CA . ASN A 1 101 ? -2.707 -7.904 6.414 1.00 81.44 101 ASN A CA 1
ATOM 740 C C . ASN A 1 101 ? -3.913 -8.571 5.739 1.00 81.44 101 ASN A C 1
ATOM 742 O O . ASN A 1 101 ? -4.082 -9.779 5.916 1.00 81.44 101 ASN A O 1
ATOM 746 N N . TYR A 1 102 ? -4.743 -7.837 4.993 1.00 85.69 102 TYR A N 1
ATOM 747 C CA . TYR A 1 102 ? -5.960 -8.391 4.390 1.00 85.69 102 TYR A CA 1
ATOM 748 C C . TYR A 1 102 ? -6.143 -7.939 2.947 1.00 85.69 102 TYR A C 1
ATOM 750 O O . TYR A 1 102 ? -5.962 -8.742 2.031 1.00 85.69 102 TYR A O 1
ATOM 758 N N . ILE A 1 103 ? -6.451 -6.658 2.727 1.00 81.88 103 ILE A N 1
ATOM 759 C CA . ILE A 1 103 ? -6.856 -6.179 1.398 1.00 81.88 103 ILE A CA 1
ATOM 760 C C . ILE A 1 103 ? -5.726 -6.346 0.374 1.00 81.88 103 ILE A C 1
ATOM 762 O O . ILE A 1 103 ? -5.942 -6.890 -0.709 1.00 81.88 103 ILE A O 1
ATOM 766 N N . GLY A 1 104 ? -4.495 -5.995 0.748 1.00 71.12 104 GLY A N 1
ATOM 767 C CA . GLY A 1 104 ? -3.297 -6.183 -0.070 1.00 71.12 104 GLY A CA 1
ATOM 768 C C . GLY A 1 104 ? -2.973 -7.653 -0.362 1.00 71.12 104 GLY A C 1
ATOM 769 O O . GLY A 1 104 ? -2.332 -7.948 -1.368 1.00 71.12 104 GLY A O 1
ATOM 770 N N . MET A 1 105 ? -3.470 -8.587 0.458 1.00 69.44 105 MET A N 1
ATOM 771 C CA . MET A 1 105 ? -3.355 -10.036 0.232 1.00 69.44 105 MET A CA 1
ATOM 772 C C . MET A 1 105 ? -4.486 -10.611 -0.632 1.00 69.44 105 MET A C 1
ATOM 774 O O . MET A 1 105 ? -4.496 -11.806 -0.912 1.00 69.44 105 MET A O 1
ATOM 778 N N . GLY A 1 106 ? -5.450 -9.788 -1.040 1.00 70.94 106 GLY A N 1
ATOM 779 C CA . GLY A 1 106 ? -6.612 -10.225 -1.803 1.00 70.94 106 GLY A CA 1
ATOM 780 C C . GLY A 1 106 ? -7.823 -10.638 -0.961 1.00 70.94 106 GLY A C 1
ATOM 781 O O . GLY A 1 106 ? -8.834 -11.065 -1.511 1.00 70.94 106 GLY A O 1
ATOM 782 N N . ILE A 1 107 ? -7.741 -10.502 0.365 1.00 81.31 107 ILE A N 1
ATOM 783 C CA . ILE A 1 107 ? -8.791 -10.886 1.313 1.00 81.31 107 ILE A CA 1
ATOM 784 C C . ILE A 1 107 ? -9.726 -9.695 1.499 1.00 81.31 107 ILE A C 1
ATOM 786 O O . ILE A 1 107 ? -9.430 -8.814 2.302 1.00 81.31 107 ILE A O 1
ATOM 790 N N . THR A 1 108 ? -10.822 -9.636 0.740 1.00 83.25 108 THR A N 1
ATOM 791 C CA . THR A 1 108 ? -11.616 -8.396 0.633 1.00 83.25 108 THR A CA 1
ATOM 792 C C . THR A 1 108 ? -13.083 -8.490 0.970 1.00 83.25 108 THR A C 1
ATOM 794 O O . THR A 1 108 ? -13.746 -7.461 1.084 1.00 83.25 108 THR A O 1
ATOM 797 N N . THR A 1 109 ? -13.595 -9.696 1.180 1.00 86.31 109 THR A N 1
ATOM 798 C CA . THR A 1 109 ? -14.931 -9.871 1.739 1.00 86.31 109 THR A CA 1
ATOM 799 C C . THR A 1 109 ? -14.854 -9.826 3.261 1.00 86.31 109 THR A C 1
ATOM 801 O O . THR A 1 109 ? -13.861 -10.251 3.858 1.00 86.31 109 THR A O 1
ATOM 804 N N . ILE A 1 110 ? -15.907 -9.323 3.906 1.00 91.44 110 ILE A N 1
ATOM 805 C CA . ILE A 1 110 ? -15.999 -9.261 5.374 1.00 91.44 110 ILE A CA 1
ATOM 806 C C . ILE A 1 110 ? -15.830 -10.668 5.970 1.00 91.44 110 ILE A C 1
ATOM 808 O O . ILE A 1 110 ? -15.185 -10.848 6.996 1.00 91.44 110 ILE A O 1
ATOM 812 N N . GLU A 1 111 ? -16.355 -11.682 5.294 1.00 88.25 111 GLU A N 1
ATOM 813 C CA . GLU A 1 111 ? -16.246 -13.088 5.661 1.00 88.25 111 GLU A CA 1
ATOM 814 C C . GLU A 1 111 ? -14.806 -13.584 5.611 1.00 88.25 111 GLU A C 1
ATOM 816 O O . GLU A 1 111 ? -14.352 -14.214 6.560 1.00 88.25 111 GLU A O 1
ATOM 821 N N . ALA A 1 112 ? -14.071 -13.285 4.537 1.00 83.88 112 ALA A N 1
ATOM 822 C CA . ALA A 1 112 ? -12.689 -13.727 4.399 1.00 83.88 112 ALA A CA 1
ATOM 823 C C . ALA A 1 112 ? -11.761 -12.991 5.380 1.00 83.88 112 ALA A C 1
ATOM 825 O O . ALA A 1 112 ? -10.834 -13.594 5.923 1.00 83.88 112 ALA A O 1
ATOM 826 N N . ILE A 1 113 ? -12.036 -11.709 5.655 1.00 88.94 113 ILE A N 1
ATOM 827 C CA . ILE A 1 113 ? -11.340 -10.952 6.703 1.00 88.94 113 ILE A CA 1
ATOM 828 C C . ILE A 1 113 ? -11.609 -11.602 8.060 1.00 88.94 113 ILE A C 1
ATOM 830 O O . ILE A 1 113 ? -10.661 -11.942 8.762 1.00 88.94 113 ILE A O 1
ATOM 834 N N . GLY A 1 114 ? -12.878 -11.839 8.401 1.00 86.94 114 GLY A N 1
ATOM 835 C CA . GLY A 1 114 ? -13.264 -12.461 9.664 1.00 86.94 114 GLY A CA 1
ATOM 836 C C . GLY A 1 114 ? -12.691 -13.865 9.839 1.00 86.94 114 GLY A C 1
ATOM 837 O O . GLY A 1 114 ? -12.163 -14.165 10.899 1.00 86.94 114 GLY A O 1
ATOM 838 N N . ALA A 1 115 ? -12.678 -14.690 8.790 1.00 84.44 115 ALA A N 1
ATOM 839 C CA . ALA A 1 115 ? -12.089 -16.029 8.832 1.00 84.44 115 ALA A CA 1
ATOM 840 C C . ALA A 1 115 ? -10.591 -16.018 9.185 1.00 84.44 115 ALA A C 1
ATOM 842 O O . ALA A 1 115 ? -10.107 -16.951 9.819 1.00 84.44 115 ALA A O 1
ATOM 843 N N . LYS A 1 116 ? -9.856 -14.968 8.796 1.00 84.50 116 LYS A N 1
ATOM 844 C CA . LYS A 1 116 ? -8.443 -14.797 9.160 1.00 84.50 116 LYS A CA 1
ATOM 845 C C . LYS A 1 116 ? -8.259 -14.085 10.505 1.00 84.50 116 LYS A C 1
ATOM 847 O O . LYS A 1 116 ? -7.333 -14.416 11.237 1.00 84.50 116 LYS A O 1
ATOM 852 N N . TYR A 1 117 ? -9.094 -13.094 10.802 1.00 83.88 117 TYR A N 1
ATOM 853 C CA . TYR A 1 117 ? -8.971 -12.243 11.987 1.00 83.88 117 TYR A CA 1
ATOM 854 C C . TYR A 1 117 ? -9.485 -12.921 13.263 1.00 83.88 117 TYR A C 1
ATOM 856 O O . TYR A 1 117 ? -8.829 -12.877 14.299 1.00 83.88 117 TYR A O 1
ATOM 864 N N . ALA A 1 118 ? -10.637 -13.577 13.163 1.00 81.31 118 ALA A N 1
ATOM 865 C CA . ALA A 1 118 ? -11.336 -14.263 14.238 1.00 81.31 118 ALA A CA 1
ATOM 866 C C . ALA A 1 118 ? -11.834 -15.627 13.712 1.00 81.31 118 ALA A C 1
ATOM 868 O O . ALA A 1 118 ? -13.014 -15.777 13.389 1.00 81.31 118 ALA A O 1
ATOM 869 N N . PRO A 1 119 ? -10.947 -16.628 13.548 1.00 79.31 119 PRO A N 1
ATOM 870 C CA . PRO A 1 119 ? -11.340 -17.943 13.047 1.00 79.31 119 PRO A CA 1
ATOM 871 C C . PRO A 1 119 ? -12.237 -18.678 14.064 1.00 79.31 119 PRO A C 1
ATOM 873 O O . PRO A 1 119 ? -11.837 -18.831 15.224 1.00 79.31 119 PRO A O 1
ATOM 876 N N . PRO A 1 120 ? -13.436 -19.156 13.675 1.00 78.06 120 PRO A N 1
ATOM 877 C CA . PRO A 1 120 ? -14.272 -19.980 14.547 1.00 78.06 120 PRO A CA 1
ATOM 878 C C . PRO A 1 120 ? -13.549 -21.257 14.991 1.00 78.06 120 PRO A C 1
ATOM 880 O O . PRO A 1 120 ? -12.878 -21.904 14.187 1.00 78.06 120 PRO A O 1
ATOM 883 N N . GLY A 1 121 ? -13.695 -21.630 16.264 1.00 74.31 121 GLY A N 1
ATOM 884 C CA . GLY A 1 121 ? -13.053 -22.826 16.823 1.00 74.31 121 GLY A CA 1
ATOM 885 C C . GLY A 1 121 ? -11.571 -22.652 17.168 1.00 74.31 121 GLY A C 1
ATOM 886 O O . GLY A 1 121 ? -10.895 -23.636 17.467 1.00 74.31 121 GLY A O 1
ATOM 887 N N . ALA A 1 122 ? -11.054 -21.418 17.149 1.00 79.25 122 ALA A N 1
ATOM 888 C CA . ALA A 1 122 ? -9.741 -21.123 17.705 1.00 79.25 122 ALA A CA 1
ATOM 889 C C . ALA A 1 122 ? -9.684 -21.519 19.190 1.00 79.25 122 ALA A C 1
ATOM 891 O O . ALA A 1 122 ? -10.641 -21.315 19.934 1.00 79.25 122 ALA A O 1
ATOM 892 N N . ALA A 1 123 ? -8.543 -22.050 19.641 1.00 79.12 123 ALA A N 1
ATOM 893 C CA . ALA A 1 123 ? -8.375 -22.527 21.020 1.00 79.12 123 ALA A CA 1
ATOM 894 C C . ALA A 1 123 ? -8.634 -21.440 22.085 1.00 79.12 123 ALA A C 1
ATOM 896 O O . ALA A 1 123 ? -8.956 -21.752 23.228 1.00 79.12 123 ALA A O 1
ATOM 897 N N . ASN A 1 124 ? -8.500 -20.167 21.708 1.00 75.81 124 ASN A N 1
ATOM 898 C CA . ASN A 1 124 ? -8.759 -18.999 22.543 1.00 75.81 124 ASN A CA 1
ATOM 899 C C . ASN A 1 124 ? -10.179 -18.412 22.390 1.00 75.81 124 ASN A C 1
ATOM 901 O O . ASN A 1 124 ? -10.424 -17.329 22.913 1.00 75.81 124 ASN A O 1
ATOM 905 N N . ASP A 1 125 ? -11.107 -19.102 21.717 1.00 78.50 125 ASP A N 1
ATOM 906 C CA . ASP A 1 125 ? -12.526 -18.725 21.599 1.00 78.50 125 ASP A CA 1
ATOM 907 C C . ASP A 1 125 ? -13.454 -19.821 22.169 1.00 78.50 125 ASP A C 1
ATOM 909 O O . ASP A 1 125 ? -14.195 -20.480 21.435 1.00 78.50 125 ASP A O 1
ATOM 913 N N . PRO A 1 126 ? -13.446 -20.038 23.497 1.00 76.81 126 PRO A N 1
ATOM 914 C CA . PRO A 1 126 ? -14.246 -21.085 24.139 1.00 76.81 126 PRO A CA 1
ATOM 915 C C . PRO A 1 126 ? -15.762 -20.846 24.048 1.00 76.81 126 PRO A C 1
ATOM 917 O O . PRO A 1 126 ? -16.546 -21.751 24.329 1.00 76.81 126 PRO A O 1
ATOM 920 N N . HIS A 1 127 ? -16.185 -19.637 23.671 1.00 81.94 127 HIS A N 1
ATOM 921 C CA . HIS A 1 127 ? -17.590 -19.238 23.591 1.00 81.94 127 HIS A CA 1
ATOM 922 C C . HIS A 1 127 ? -18.109 -19.117 22.148 1.00 81.94 127 HIS A C 1
ATOM 924 O O . HIS A 1 127 ? -19.259 -18.726 21.953 1.00 81.94 127 HIS A O 1
ATOM 930 N N . GLY A 1 128 ? -17.292 -19.443 21.137 1.00 79.62 128 GLY A N 1
ATOM 931 C CA . GLY A 1 128 ? -17.690 -19.387 19.724 1.00 79.62 128 GLY A CA 1
ATOM 932 C C . GLY A 1 128 ? -18.020 -17.975 19.224 1.00 79.62 128 GLY A C 1
ATOM 933 O O . GLY A 1 128 ? -18.750 -17.806 18.244 1.00 79.62 128 GLY A O 1
ATOM 934 N N . THR A 1 129 ? -17.521 -16.949 19.910 1.00 83.06 129 THR A N 1
ATOM 935 C CA . THR A 1 129 ? -17.833 -15.543 19.638 1.00 83.06 129 THR A CA 1
ATOM 936 C C . THR A 1 129 ? -17.182 -15.034 18.358 1.00 83.06 129 THR A C 1
ATOM 938 O O . THR A 1 129 ? -17.691 -14.088 17.754 1.00 83.06 129 THR A O 1
ATOM 941 N N . ASN A 1 130 ? -16.140 -15.709 17.867 1.00 83.00 130 ASN A N 1
ATOM 942 C CA . ASN A 1 130 ? -15.471 -15.372 16.613 1.00 83.00 130 ASN A CA 1
ATOM 943 C C . ASN A 1 130 ? -16.424 -15.415 15.408 1.00 83.00 130 ASN A C 1
ATOM 945 O O . ASN A 1 130 ? -16.338 -14.579 14.507 1.00 83.00 130 ASN A O 1
ATOM 949 N N . GLY A 1 131 ? -17.405 -16.326 15.421 1.00 84.12 131 GLY A N 1
ATOM 950 C CA . GLY A 1 131 ? -18.431 -16.412 14.377 1.00 84.12 131 GLY A CA 1
ATOM 951 C C . GLY A 1 131 ? -19.346 -15.181 14.297 1.00 84.12 131 GLY A C 1
ATOM 952 O O . GLY A 1 131 ? -19.967 -14.942 13.262 1.00 84.12 131 GLY A O 1
ATOM 953 N N . LEU A 1 132 ? -19.408 -14.365 15.356 1.00 88.81 132 LEU A N 1
ATOM 954 C CA . LEU A 1 132 ? -20.207 -13.139 15.386 1.00 88.81 132 LEU A CA 1
ATOM 955 C C . LEU A 1 132 ? -19.517 -11.972 14.682 1.00 88.81 132 LEU A C 1
ATOM 957 O O . LEU A 1 132 ? -20.195 -11.021 14.292 1.00 88.81 132 LEU A O 1
ATOM 961 N N . TRP A 1 133 ? -18.198 -12.028 14.486 1.00 93.44 133 TRP A N 1
ATOM 962 C CA . TRP A 1 133 ? -17.448 -10.904 13.933 1.00 93.44 133 TRP A CA 1
ATOM 963 C C . TRP A 1 133 ? -17.946 -10.494 12.535 1.00 93.44 133 TRP A C 1
ATOM 965 O O . TRP A 1 133 ? -18.366 -9.342 12.378 1.00 93.44 133 TRP A O 1
ATOM 975 N N . PRO A 1 134 ? -18.046 -11.400 11.532 1.00 92.44 134 PRO A N 1
ATOM 976 C CA . PRO A 1 134 ? -18.537 -11.011 10.209 1.00 92.44 134 PRO A CA 1
ATOM 977 C C . PRO A 1 134 ? -19.987 -10.517 10.246 1.00 92.44 134 PRO A C 1
ATOM 979 O O . PRO A 1 134 ? -20.366 -9.626 9.485 1.00 92.44 134 PRO A O 1
ATOM 982 N N . VAL A 1 135 ? -20.799 -11.083 11.145 1.00 93.25 135 VAL A N 1
ATOM 983 C CA . VAL A 1 135 ? -22.212 -10.725 11.327 1.00 93.25 135 VAL A CA 1
ATOM 984 C C . VAL A 1 135 ? -22.340 -9.286 11.827 1.00 93.25 135 VAL A C 1
ATOM 986 O O . VAL A 1 135 ? -23.108 -8.498 11.270 1.00 93.25 135 VAL A O 1
ATOM 989 N N . LEU A 1 136 ? -2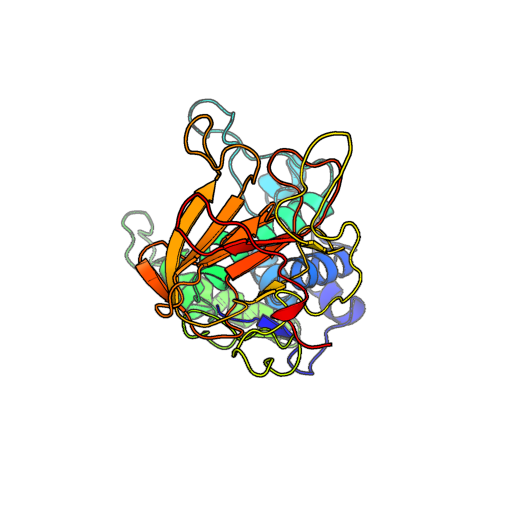1.566 -8.919 12.849 1.00 94.94 136 LEU A N 1
ATOM 990 C CA . LEU A 1 136 ? -21.600 -7.586 13.444 1.00 94.94 136 LEU A CA 1
ATOM 991 C C . LEU A 1 136 ? -21.013 -6.525 12.510 1.00 94.94 136 LEU A C 1
ATOM 993 O O . LEU A 1 136 ? -21.618 -5.463 12.358 1.00 94.94 136 LEU A O 1
ATOM 997 N N . VAL A 1 137 ? -19.906 -6.818 11.821 1.00 96.56 137 VAL A N 1
ATOM 998 C CA . VAL A 1 137 ? -19.329 -5.885 10.840 1.00 96.56 137 VAL A CA 1
ATOM 999 C C . VAL A 1 137 ? -20.316 -5.616 9.707 1.00 96.56 137 VAL A C 1
ATOM 1001 O O . VAL A 1 137 ? -20.578 -4.455 9.406 1.00 96.56 137 VAL A O 1
ATOM 1004 N N . LYS A 1 138 ? -20.951 -6.649 9.136 1.00 96.50 138 LYS A N 1
ATOM 1005 C CA . LYS A 1 138 ? -22.002 -6.466 8.117 1.00 96.50 138 LYS A CA 1
ATOM 1006 C C . LYS A 1 138 ? -23.163 -5.620 8.623 1.00 96.50 138 LYS A C 1
ATOM 1008 O O . LYS A 1 138 ? -23.639 -4.747 7.900 1.00 96.50 138 LYS A O 1
ATOM 1013 N N . LYS A 1 139 ? -23.612 -5.856 9.860 1.00 96.81 139 LYS A N 1
ATOM 1014 C CA . LYS A 1 139 ? -24.676 -5.061 10.484 1.00 96.81 139 LYS A CA 1
ATOM 1015 C C . LYS A 1 139 ? -24.287 -3.585 10.558 1.00 96.81 139 LYS A C 1
ATOM 1017 O O . LYS A 1 139 ? -25.101 -2.732 10.220 1.00 96.81 139 LYS A O 1
ATOM 1022 N N . PHE A 1 140 ? -23.063 -3.272 10.977 1.00 97.44 140 PHE A N 1
ATOM 1023 C CA . PHE A 1 140 ? -22.591 -1.889 11.060 1.00 97.44 140 PHE A CA 1
ATOM 1024 C C . PHE A 1 140 ? -22.391 -1.252 9.688 1.00 97.44 140 PHE A C 1
ATOM 1026 O O . PHE A 1 140 ? -22.824 -0.121 9.498 1.00 97.44 140 PHE A O 1
ATOM 1033 N N . VAL A 1 141 ? -21.841 -1.988 8.723 1.00 96.75 141 VAL A N 1
ATOM 1034 C CA . VAL A 1 141 ? -21.743 -1.544 7.328 1.00 96.75 141 VAL A CA 1
ATOM 1035 C C . VAL A 1 141 ? -23.126 -1.190 6.780 1.00 96.75 141 VAL A C 1
ATOM 1037 O O . VAL A 1 141 ? -23.296 -0.109 6.231 1.00 96.75 141 VAL A O 1
ATOM 1040 N N . ALA A 1 142 ? -24.131 -2.048 6.976 1.00 95.88 142 ALA A N 1
ATOM 1041 C CA . ALA A 1 142 ? -25.498 -1.787 6.525 1.00 95.88 142 ALA A CA 1
ATOM 1042 C C . ALA A 1 142 ? -26.121 -0.557 7.206 1.00 95.88 142 ALA A C 1
ATOM 1044 O O . ALA A 1 142 ? -26.788 0.232 6.543 1.00 95.88 142 ALA A O 1
ATOM 1045 N N . GLN A 1 143 ? -25.878 -0.366 8.509 1.00 95.31 143 GLN A N 1
ATOM 1046 C CA . GLN A 1 143 ? -26.323 0.831 9.232 1.00 95.31 143 GLN A CA 1
ATOM 1047 C C . GLN A 1 143 ? -25.699 2.111 8.672 1.00 95.31 143 GLN A C 1
ATOM 1049 O O . GLN A 1 143 ? -26.391 3.112 8.583 1.00 95.31 143 GLN A O 1
ATOM 1054 N N . MET A 1 144 ? -24.432 2.056 8.258 1.00 96.12 144 MET A N 1
ATOM 1055 C CA . MET A 1 144 ? -23.676 3.172 7.677 1.00 96.12 144 MET A CA 1
ATOM 1056 C C . MET A 1 144 ? -23.933 3.358 6.171 1.00 96.12 144 MET A C 1
ATOM 1058 O O . MET A 1 144 ? -23.120 3.945 5.463 1.00 96.12 144 MET A O 1
ATOM 1062 N N . GLY A 1 145 ? -25.035 2.813 5.652 1.00 91.69 145 GLY A N 1
ATOM 1063 C CA . GLY A 1 145 ? -25.415 2.960 4.252 1.00 91.69 145 GLY A CA 1
ATOM 1064 C C . GLY A 1 145 ? -24.788 1.935 3.309 1.00 91.69 145 GLY A C 1
ATOM 1065 O O . GLY A 1 145 ? -25.173 1.909 2.151 1.00 91.69 145 GLY A O 1
ATOM 1066 N N . GLY A 1 146 ? -23.918 1.031 3.756 1.00 92.88 146 GLY A N 1
ATOM 1067 C CA . GLY A 1 146 ? -23.298 -0.013 2.931 1.00 92.88 146 GLY A CA 1
ATOM 1068 C C . GLY A 1 146 ? -21.913 0.355 2.391 1.00 92.88 146 GLY A C 1
ATOM 1069 O O . GLY A 1 146 ? -21.490 1.503 2.465 1.00 92.88 146 GLY A O 1
ATOM 1070 N N . LEU A 1 147 ? -21.205 -0.640 1.845 1.00 92.50 147 LEU A N 1
ATOM 1071 C CA . LEU A 1 147 ? -19.877 -0.437 1.257 1.00 92.50 147 LEU A CA 1
ATOM 1072 C C . LEU A 1 147 ? -19.943 0.555 0.087 1.00 92.50 147 LEU A C 1
ATOM 1074 O O . LEU A 1 147 ? -20.900 0.576 -0.690 1.00 92.50 147 LEU A O 1
ATOM 1078 N N . THR A 1 148 ? -18.905 1.371 -0.012 1.00 87.44 148 THR A N 1
ATOM 1079 C CA . THR A 1 148 ? -18.718 2.418 -1.021 1.00 87.44 148 THR A CA 1
ATOM 1080 C C . THR A 1 148 ? -17.663 2.045 -2.054 1.00 87.44 148 THR A C 1
ATOM 1082 O O . THR A 1 148 ? -17.614 2.647 -3.124 1.00 87.44 148 THR A O 1
ATOM 1085 N N . PHE A 1 149 ? -16.806 1.065 -1.766 1.00 84.31 149 PHE A N 1
ATOM 1086 C CA . PHE A 1 149 ? -15.748 0.598 -2.648 1.00 84.31 149 PHE A CA 1
ATOM 1087 C C . PHE A 1 149 ? -16.123 -0.761 -3.245 1.00 84.31 149 PHE A C 1
ATOM 1089 O O . PHE A 1 149 ? -16.588 -1.670 -2.559 1.00 84.31 149 PHE A O 1
ATOM 1096 N N . ASN A 1 150 ? -15.838 -0.918 -4.533 1.00 79.25 150 ASN A N 1
ATOM 1097 C CA . ASN A 1 150 ? -15.827 -2.204 -5.207 1.00 79.25 150 ASN A CA 1
ATOM 1098 C C . ASN A 1 150 ? -14.443 -2.821 -5.014 1.00 79.25 150 ASN A C 1
ATOM 1100 O O . ASN A 1 150 ? -13.453 -2.367 -5.589 1.00 79.25 150 ASN A O 1
ATOM 1104 N N . CYS A 1 151 ? -14.389 -3.837 -4.157 1.00 70.25 151 CYS A N 1
ATOM 1105 C CA . CYS A 1 151 ? -13.190 -4.600 -3.851 1.00 70.25 151 CYS A CA 1
ATOM 1106 C C . CYS A 1 151 ? -13.237 -5.958 -4.549 1.00 70.25 151 CYS A C 1
ATOM 1108 O O . CYS A 1 151 ? -13.596 -6.973 -3.946 1.00 70.25 151 CYS A O 1
ATOM 1110 N N . GLU A 1 152 ? -12.873 -5.994 -5.823 1.00 62.00 152 GLU A N 1
ATOM 1111 C CA . GLU A 1 152 ? -12.784 -7.255 -6.555 1.00 62.00 152 GLU A CA 1
ATOM 1112 C C . GLU A 1 152 ? -11.553 -8.027 -6.096 1.00 62.00 152 GLU A C 1
ATOM 1114 O O . GLU A 1 152 ? -10.450 -7.491 -6.184 1.00 62.00 152 GLU A O 1
ATOM 1119 N N . ALA A 1 153 ? -11.732 -9.271 -5.628 1.00 52.28 153 ALA A N 1
ATOM 1120 C CA . ALA A 1 153 ? -10.639 -10.187 -5.308 1.00 52.28 153 ALA A CA 1
ATOM 1121 C C . ALA A 1 153 ? -9.695 -10.272 -6.514 1.00 52.28 153 ALA A C 1
ATOM 1123 O O . ALA A 1 153 ? -9.946 -10.974 -7.495 1.00 52.28 153 ALA A O 1
ATOM 1124 N N . GLY A 1 154 ? -8.640 -9.469 -6.489 1.00 44.12 154 GLY A N 1
ATOM 1125 C CA . GLY A 1 154 ? -7.807 -9.290 -7.648 1.00 44.12 154 GLY A CA 1
ATOM 1126 C C . GLY A 1 154 ? -7.008 -10.558 -7.810 1.00 44.12 154 GLY A C 1
ATOM 1127 O O . GLY A 1 154 ? -6.281 -10.949 -6.892 1.00 44.12 154 GLY A O 1
ATOM 1128 N N . LYS A 1 155 ? -7.049 -11.143 -9.008 1.00 38.06 155 LYS A N 1
ATOM 1129 C CA . LYS A 1 155 ? -5.950 -12.003 -9.446 1.00 38.06 155 LYS A CA 1
ATOM 1130 C C . LYS A 1 155 ? -4.624 -11.286 -9.100 1.00 38.06 155 LYS A C 1
ATOM 1132 O O . LYS A 1 155 ? -4.560 -10.047 -9.162 1.00 38.06 155 LYS A O 1
ATOM 1137 N N . PRO A 1 156 ? -3.578 -11.996 -8.653 1.00 37.31 156 PRO A N 1
ATOM 1138 C CA . PRO A 1 156 ? -2.266 -11.389 -8.429 1.00 37.31 156 PRO A CA 1
ATOM 1139 C C . PRO A 1 156 ? -1.891 -10.485 -9.623 1.00 37.31 156 PRO A C 1
ATOM 1141 O O . PRO A 1 156 ? -2.048 -10.902 -10.766 1.00 37.31 156 PRO A O 1
ATOM 1144 N N . GLY A 1 157 ? -1.501 -9.228 -9.350 1.00 47.03 157 GLY A N 1
ATOM 1145 C CA . GLY A 1 157 ? -1.271 -8.180 -10.365 1.00 47.03 157 GLY A CA 1
ATOM 1146 C C . GLY A 1 157 ? -2.513 -7.431 -10.895 1.00 47.03 157 GLY 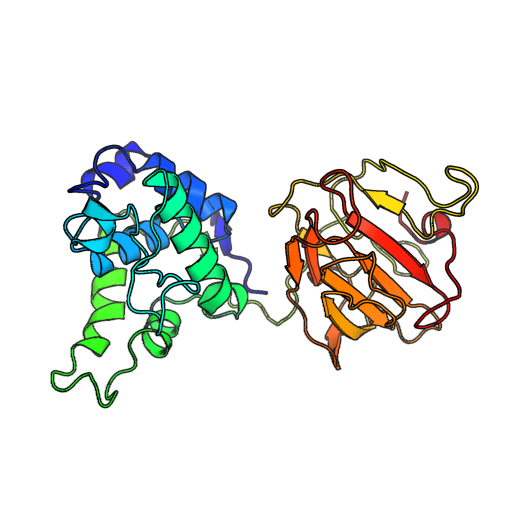A C 1
ATOM 1147 O O . GLY A 1 157 ? -3.002 -7.713 -11.984 1.00 47.03 157 GLY A O 1
ATOM 1148 N N . GLY A 1 158 ? -3.013 -6.432 -10.153 1.00 50.44 158 GLY A N 1
ATOM 1149 C CA . GLY A 1 158 ? -4.054 -5.530 -10.679 1.00 50.44 158 GLY A CA 1
ATOM 1150 C C . GLY A 1 158 ? -3.462 -4.646 -11.777 1.00 50.44 158 GLY A C 1
ATOM 1151 O O . GLY A 1 158 ? -2.351 -4.163 -11.602 1.00 50.44 158 GLY A O 1
ATOM 1152 N N . VAL A 1 159 ? -4.142 -4.475 -12.911 1.00 55.16 159 VAL A N 1
ATOM 1153 C CA . VAL A 1 159 ? -3.608 -3.677 -14.026 1.00 55.16 159 VAL A CA 1
ATOM 1154 C C . VAL A 1 159 ? -3.744 -2.185 -13.701 1.00 55.16 159 VAL A C 1
ATOM 1156 O O . VAL A 1 159 ? -4.839 -1.692 -13.417 1.00 55.16 159 VAL A O 1
ATOM 1159 N N . VAL A 1 160 ? -2.618 -1.481 -13.712 1.00 63.53 160 VAL A N 1
ATOM 1160 C CA . VAL A 1 160 ? -2.513 -0.024 -13.661 1.00 63.53 160 VAL A CA 1
ATOM 1161 C C . VAL A 1 160 ? -2.534 0.471 -15.105 1.00 63.53 160 VAL A C 1
ATOM 1163 O O . VAL A 1 160 ? -1.694 0.067 -15.907 1.00 63.53 160 VAL A O 1
ATOM 1166 N N . ASP A 1 161 ? -3.496 1.327 -15.441 1.00 72.19 161 ASP A N 1
ATOM 1167 C CA . ASP A 1 161 ? -3.525 1.979 -16.749 1.00 72.19 161 ASP A CA 1
ATOM 1168 C C . ASP A 1 161 ? -2.522 3.139 -16.764 1.00 72.19 161 ASP A C 1
ATOM 1170 O O . ASP A 1 161 ? -2.671 4.121 -16.034 1.00 72.19 161 ASP A O 1
ATOM 1174 N N . THR A 1 162 ? -1.469 3.000 -17.564 1.00 76.81 162 THR A N 1
ATOM 1175 C CA . THR A 1 162 ? -0.440 4.030 -17.773 1.00 76.81 162 THR A CA 1
ATOM 1176 C C . THR A 1 162 ? -0.329 4.446 -19.244 1.00 76.81 162 THR A C 1
ATOM 1178 O O . THR A 1 162 ? 0.587 5.192 -19.625 1.00 76.81 162 THR A O 1
ATOM 1181 N N . GLY A 1 163 ? -1.291 4.012 -20.069 1.00 77.44 163 GLY A N 1
ATOM 1182 C CA . GLY A 1 163 ? -1.316 4.184 -21.517 1.00 77.44 163 GLY A CA 1
ATOM 1183 C C . GLY A 1 163 ? -0.941 2.923 -22.307 1.00 77.44 163 GLY A C 1
ATOM 1184 O O . GLY A 1 163 ? -0.728 1.839 -21.766 1.00 77.44 163 GLY A O 1
ATOM 1185 N N . SER A 1 164 ? -0.876 3.080 -23.631 1.00 84.38 164 SER A N 1
ATOM 1186 C CA . SER A 1 164 ? -0.562 1.992 -24.566 1.00 84.38 164 SER A CA 1
ATOM 1187 C C . SER A 1 164 ? 0.923 1.626 -24.564 1.00 84.38 164 SER A C 1
ATOM 1189 O O . SER A 1 164 ? 1.784 2.471 -24.320 1.00 84.38 164 SER A O 1
ATOM 1191 N N . ALA A 1 165 ? 1.225 0.364 -24.874 1.00 88.94 165 ALA A N 1
ATOM 1192 C CA . ALA A 1 165 ? 2.601 -0.104 -25.003 1.00 88.94 165 ALA A CA 1
ATOM 1193 C C . ALA A 1 165 ? 3.298 0.505 -26.230 1.00 88.94 165 ALA A C 1
ATOM 1195 O O . ALA A 1 165 ? 2.675 0.750 -27.263 1.00 88.94 165 ALA A O 1
ATOM 1196 N N . SER A 1 166 ? 4.609 0.707 -26.125 1.00 91.69 166 SER A N 1
ATOM 1197 C CA . SER A 1 166 ? 5.481 1.022 -27.253 1.00 91.69 166 SER A CA 1
ATOM 1198 C C . SER A 1 166 ? 5.569 -0.149 -28.239 1.00 91.69 166 SER A C 1
ATOM 1200 O O . SER A 1 166 ? 5.162 -1.274 -27.939 1.00 91.69 166 SER A O 1
ATOM 1202 N N . SER A 1 167 ? 6.193 0.076 -29.398 1.00 88.38 167 SER A N 1
ATOM 1203 C CA . SER A 1 167 ? 6.497 -0.991 -30.366 1.00 88.38 167 SER A CA 1
ATOM 1204 C C . SER A 1 167 ? 7.370 -2.110 -29.783 1.00 88.38 167 SER A C 1
ATOM 1206 O O . SER A 1 167 ? 7.361 -3.230 -30.287 1.00 88.38 167 SER A O 1
ATOM 1208 N N . GLN A 1 168 ? 8.098 -1.834 -28.698 1.00 90.00 168 GLN A N 1
ATOM 1209 C CA . GLN A 1 168 ? 8.916 -2.811 -27.982 1.00 90.00 168 GLN A CA 1
ATOM 1210 C C . GLN A 1 168 ? 8.157 -3.504 -26.837 1.00 90.00 168 GLN A C 1
ATOM 1212 O O . GLN A 1 168 ? 8.728 -4.342 -26.131 1.00 90.00 168 GLN A O 1
ATOM 1217 N N . GLY A 1 169 ? 6.867 -3.204 -26.665 1.00 91.56 169 GLY A N 1
ATOM 1218 C CA . GLY A 1 169 ? 5.981 -3.844 -25.696 1.00 91.56 169 GLY A CA 1
ATOM 1219 C C . GLY A 1 169 ? 6.144 -3.337 -24.263 1.00 91.56 169 GLY A C 1
ATOM 1220 O O . GLY A 1 169 ? 5.750 -4.051 -23.342 1.00 91.56 169 GLY A O 1
ATOM 1221 N N . PHE A 1 170 ? 6.740 -2.157 -24.070 1.00 95.25 170 PHE A N 1
ATOM 1222 C CA . PHE A 1 170 ? 6.858 -1.514 -22.760 1.00 95.25 170 PHE A CA 1
ATOM 1223 C C . PHE A 1 170 ? 5.822 -0.394 -22.602 1.00 95.25 170 PHE A C 1
ATOM 1225 O O . PHE A 1 170 ? 5.600 0.381 -23.529 1.00 95.25 170 PHE A O 1
ATOM 1232 N N . ILE A 1 171 ? 5.212 -0.276 -21.426 1.00 94.62 171 ILE A N 1
ATOM 1233 C CA . ILE A 1 171 ? 4.360 0.851 -21.012 1.00 94.62 171 ILE A CA 1
ATOM 1234 C C . ILE A 1 171 ? 5.112 1.740 -20.015 1.00 94.62 171 ILE A C 1
ATOM 1236 O O . ILE A 1 171 ? 6.115 1.321 -19.431 1.00 94.62 171 ILE A O 1
ATOM 1240 N N . ARG A 1 172 ? 4.610 2.947 -19.739 1.00 94.62 172 ARG A N 1
ATOM 1241 C CA . ARG A 1 172 ? 5.128 3.745 -18.614 1.00 94.62 172 ARG A CA 1
ATOM 1242 C C . ARG A 1 172 ? 4.900 3.012 -17.285 1.00 94.62 172 ARG A C 1
ATOM 1244 O O . ARG A 1 172 ? 3.863 2.373 -17.118 1.00 94.62 172 ARG A O 1
ATOM 1251 N N . PRO A 1 173 ? 5.821 3.103 -16.315 1.00 95.25 173 PRO A N 1
ATOM 1252 C CA . PRO A 1 173 ? 5.658 2.412 -15.040 1.00 95.25 173 PRO A CA 1
ATOM 1253 C C . PRO A 1 173 ? 4.669 3.116 -14.097 1.00 95.25 173 PRO A C 1
ATOM 1255 O O . PRO A 1 173 ? 4.225 2.509 -13.132 1.00 95.25 173 PRO A O 1
ATOM 1258 N N . ILE A 1 174 ? 4.299 4.374 -14.354 1.00 92.56 174 ILE A N 1
ATOM 1259 C CA . ILE A 1 174 ? 3.260 5.111 -13.616 1.00 92.56 174 ILE A CA 1
ATOM 1260 C C . ILE A 1 174 ? 2.429 5.964 -14.584 1.00 92.56 174 ILE A C 1
ATOM 1262 O O . ILE A 1 174 ? 2.841 6.202 -15.720 1.00 92.56 174 ILE A O 1
ATOM 1266 N N . ALA A 1 175 ? 1.256 6.421 -14.138 1.00 83.12 175 ALA A N 1
ATOM 1267 C CA . ALA A 1 175 ? 0.370 7.260 -14.946 1.00 83.12 175 ALA A CA 1
ATOM 1268 C C . ALA A 1 175 ? 0.881 8.707 -15.081 1.00 83.12 175 ALA A C 1
ATOM 1270 O O . ALA A 1 175 ? 0.649 9.355 -16.101 1.00 83.12 175 ALA A O 1
ATOM 1271 N N . GLN A 1 176 ? 1.587 9.217 -14.068 1.00 79.38 176 GLN A N 1
ATOM 1272 C CA . GLN A 1 176 ? 2.201 10.542 -14.099 1.00 79.38 176 GLN A CA 1
ATOM 1273 C C . GLN A 1 176 ? 3.364 10.580 -15.096 1.00 79.38 176 GLN A C 1
ATOM 1275 O O . GLN A 1 176 ? 4.208 9.688 -15.131 1.00 79.38 176 GLN A O 1
ATOM 1280 N N . THR A 1 177 ? 3.440 11.645 -15.890 1.00 80.81 177 THR A N 1
ATOM 1281 C CA . THR A 1 177 ? 4.435 11.782 -16.967 1.00 80.81 177 THR A CA 1
ATOM 1282 C C . THR A 1 177 ? 5.605 12.698 -16.615 1.00 80.81 177 THR A C 1
ATOM 1284 O O . THR A 1 177 ? 6.560 12.788 -17.383 1.00 80.81 177 THR A O 1
ATOM 1287 N N . THR A 1 178 ? 5.569 13.366 -15.459 1.00 92.00 178 THR A N 1
ATOM 1288 C CA . THR A 1 178 ? 6.617 14.306 -15.048 1.00 92.00 178 THR A CA 1
ATOM 1289 C C . THR A 1 178 ? 7.908 13.571 -14.694 1.00 92.00 178 THR A C 1
ATOM 1291 O O . THR A 1 178 ? 8.027 12.984 -13.617 1.00 92.00 178 THR A O 1
ATOM 1294 N N . ILE A 1 179 ? 8.891 13.654 -15.588 1.00 94.38 179 ILE A N 1
ATOM 1295 C CA . ILE A 1 179 ? 10.262 13.198 -15.354 1.00 94.38 179 ILE A CA 1
ATOM 1296 C C . ILE A 1 179 ? 11.006 14.280 -14.568 1.00 94.38 179 ILE A C 1
ATOM 1298 O O . ILE A 1 179 ? 11.111 15.419 -15.019 1.00 94.38 179 ILE A O 1
ATOM 1302 N N . THR A 1 180 ? 11.524 13.927 -13.395 1.00 93.56 180 THR A N 1
ATOM 1303 C CA . THR A 1 180 ? 12.321 14.829 -12.549 1.00 93.56 180 THR A CA 1
ATOM 1304 C C . THR A 1 180 ? 13.814 14.716 -12.834 1.00 93.56 180 THR A C 1
ATOM 1306 O O . THR A 1 180 ? 14.540 15.692 -12.656 1.00 93.56 180 THR A O 1
ATOM 1309 N N . SER A 1 181 ? 14.279 13.555 -13.304 1.00 94.56 181 SER A N 1
ATOM 1310 C CA . SER A 1 181 ? 15.658 13.347 -13.754 1.00 94.56 181 SER A CA 1
ATOM 1311 C C . SER A 1 181 ? 15.703 12.306 -14.879 1.00 94.56 181 SER A C 1
ATOM 1313 O O . SER A 1 181 ? 15.282 11.169 -14.659 1.00 94.56 181 SER A O 1
ATOM 1315 N N . PRO A 1 182 ? 16.226 12.637 -16.073 1.00 95.69 182 PRO A N 1
ATOM 1316 C CA . PRO A 1 182 ? 16.406 11.668 -17.154 1.00 95.69 182 PRO A CA 1
ATOM 1317 C C . PRO A 1 182 ? 17.625 10.761 -16.913 1.00 95.69 182 PRO A C 1
ATOM 1319 O O . PRO A 1 182 ? 18.426 11.001 -16.004 1.00 95.69 182 PRO A O 1
ATOM 1322 N N . PHE A 1 183 ? 17.781 9.736 -17.751 1.00 97.00 183 PHE A N 1
ATOM 1323 C CA . PHE A 1 183 ? 18.997 8.921 -17.823 1.00 97.00 183 PHE A CA 1
ATOM 1324 C C . PHE A 1 183 ? 20.188 9.760 -18.310 1.00 97.00 183 PHE A C 1
ATOM 1326 O O . PHE A 1 183 ? 20.026 10.628 -19.168 1.00 97.00 183 PHE A O 1
ATOM 1333 N N . GLY A 1 184 ? 21.394 9.480 -17.803 1.00 94.62 184 GLY A N 1
ATOM 1334 C CA . GLY A 1 184 ? 22.634 10.087 -18.305 1.00 94.62 184 GLY A CA 1
ATOM 1335 C C . GLY A 1 184 ? 23.466 10.838 -17.256 1.00 94.62 184 GLY A C 1
ATOM 1336 O O . GLY A 1 184 ? 23.297 10.618 -16.057 1.00 94.62 184 GLY A O 1
ATOM 1337 N N . PRO A 1 185 ? 24.428 11.680 -17.681 1.00 91.38 185 PRO A N 1
ATOM 1338 C CA . PRO A 1 185 ? 25.383 12.323 -16.778 1.00 91.38 185 PRO A CA 1
ATOM 1339 C C . PRO A 1 185 ? 24.714 13.207 -15.715 1.00 91.38 185 PRO A C 1
ATOM 1341 O O . PRO A 1 185 ? 23.949 14.116 -16.030 1.00 91.38 185 PRO A O 1
ATOM 1344 N N . ARG A 1 186 ? 25.052 12.974 -14.445 1.00 85.12 186 ARG A N 1
ATOM 1345 C CA . ARG A 1 186 ? 24.568 13.723 -13.280 1.00 85.12 186 ARG A CA 1
ATOM 1346 C C . ARG A 1 186 ? 25.668 13.799 -12.227 1.00 85.12 186 ARG A C 1
ATOM 1348 O O . ARG A 1 186 ? 26.119 12.775 -11.732 1.00 85.12 186 ARG A O 1
ATOM 1355 N N . TRP A 1 187 ? 26.093 15.014 -11.878 1.00 84.38 187 TRP A N 1
ATOM 1356 C CA . TRP A 1 187 ? 27.065 15.275 -10.800 1.00 84.38 187 TRP A CA 1
ATOM 1357 C C . TRP A 1 187 ? 28.349 14.425 -10.875 1.00 84.38 187 TRP A C 1
ATOM 1359 O O . TRP A 1 187 ? 28.808 13.883 -9.875 1.00 84.38 187 TRP A O 1
ATOM 1369 N N . GLY A 1 188 ? 28.915 14.276 -12.076 1.00 84.56 188 GLY A N 1
ATOM 1370 C CA . GLY A 1 188 ? 30.137 13.489 -12.291 1.00 84.56 188 GLY A CA 1
ATOM 1371 C C . GLY A 1 188 ? 29.942 11.966 -12.265 1.00 84.56 188 GLY A C 1
ATOM 1372 O O . GLY A 1 188 ? 30.916 11.234 -12.403 1.00 84.56 188 GLY A O 1
ATOM 1373 N N . THR A 1 189 ? 28.705 11.479 -12.130 1.00 87.94 189 THR A N 1
ATOM 1374 C CA . THR A 1 189 ? 28.326 10.067 -12.290 1.00 87.94 189 THR A CA 1
ATOM 1375 C C . THR A 1 189 ? 27.263 9.907 -13.386 1.00 87.94 189 THR A C 1
ATOM 1377 O O . THR A 1 189 ? 26.829 10.889 -13.985 1.00 87.94 189 THR A O 1
ATOM 1380 N N . ILE A 1 190 ? 26.849 8.674 -13.685 1.00 89.81 190 ILE A N 1
ATOM 1381 C CA . ILE A 1 190 ? 25.732 8.385 -14.594 1.00 89.81 190 ILE A CA 1
ATOM 1382 C C . ILE A 1 190 ? 24.495 8.025 -13.772 1.00 89.81 190 ILE A C 1
ATOM 1384 O O . ILE A 1 190 ? 24.514 7.093 -12.964 1.00 89.81 190 ILE A O 1
ATOM 1388 N N . HIS A 1 191 ? 23.405 8.748 -14.018 1.00 94.75 191 HIS A N 1
ATOM 1389 C CA . HIS A 1 191 ? 22.071 8.374 -13.592 1.00 94.75 191 HIS A CA 1
ATOM 1390 C C . HIS A 1 191 ? 21.573 7.199 -14.440 1.00 94.75 191 HIS A C 1
ATOM 1392 O O . HIS A 1 191 ? 21.494 7.284 -15.665 1.00 94.75 191 HIS A O 1
ATOM 1398 N N . LYS A 1 192 ? 21.287 6.087 -13.765 1.00 95.69 192 LYS A N 1
ATOM 1399 C CA . LYS A 1 192 ? 21.110 4.750 -14.348 1.00 95.69 192 LYS A CA 1
ATOM 1400 C C . LYS A 1 192 ? 19.718 4.461 -14.912 1.00 95.69 192 LYS A C 1
ATOM 1402 O O . LYS A 1 192 ? 19.511 3.396 -15.487 1.00 95.69 192 LYS A O 1
ATOM 1407 N N . GLY A 1 193 ? 18.794 5.405 -14.774 1.00 96.69 193 GLY A N 1
ATOM 1408 C CA . GLY A 1 193 ? 17.401 5.253 -15.168 1.00 96.69 193 GLY A CA 1
ATOM 1409 C C . GLY A 1 193 ? 16.704 6.598 -15.330 1.00 96.69 193 GLY A C 1
ATOM 1410 O O . GLY A 1 193 ? 17.349 7.624 -15.529 1.00 96.69 193 GLY A O 1
ATOM 1411 N N . ILE A 1 194 ? 15.379 6.583 -15.237 1.00 97.19 194 ILE A N 1
ATOM 1412 C CA . ILE A 1 194 ? 14.519 7.766 -15.242 1.00 97.19 194 ILE A CA 1
ATOM 1413 C C . ILE A 1 194 ? 13.857 7.884 -13.871 1.00 97.19 194 ILE A C 1
ATOM 1415 O O . ILE A 1 194 ? 13.288 6.912 -13.374 1.00 97.19 194 ILE A O 1
ATOM 1419 N N . ASP A 1 195 ? 13.895 9.085 -13.298 1.00 97.31 195 ASP A N 1
ATOM 1420 C CA . ASP A 1 195 ? 13.157 9.419 -12.085 1.00 97.31 195 ASP A CA 1
ATOM 1421 C C . ASP A 1 195 ? 11.831 10.080 -12.466 1.00 97.31 195 ASP A C 1
ATOM 1423 O O . ASP A 1 195 ? 11.807 11.097 -13.168 1.00 97.31 195 ASP A O 1
ATOM 1427 N N . TYR A 1 196 ? 10.728 9.522 -11.978 1.00 96.44 196 TYR A N 1
ATOM 1428 C CA . TYR A 1 196 ? 9.394 10.087 -12.135 1.00 96.44 196 TYR A CA 1
ATOM 1429 C C . TYR A 1 196 ? 8.904 10.715 -10.838 1.00 96.44 196 TYR A C 1
ATOM 1431 O O . TYR A 1 196 ? 8.981 10.101 -9.770 1.00 96.44 196 TYR A O 1
ATOM 1439 N N . SER A 1 197 ? 8.310 11.904 -10.937 1.00 93.44 197 SER A N 1
ATOM 1440 C CA . SER A 1 197 ? 7.578 12.491 -9.816 1.00 93.44 197 SER A CA 1
ATOM 1441 C C . SER A 1 197 ? 6.398 11.601 -9.434 1.00 93.44 197 SER A C 1
ATOM 1443 O O . SER A 1 197 ? 5.671 11.102 -10.296 1.00 93.44 197 SER A O 1
ATOM 1445 N N . CYS A 1 198 ? 6.193 11.414 -8.135 1.00 86.12 198 CYS A N 1
ATOM 1446 C CA . CYS A 1 198 ? 5.084 10.628 -7.631 1.00 86.12 198 CYS A CA 1
ATOM 1447 C C . CYS A 1 198 ? 4.624 11.120 -6.259 1.00 86.12 198 CYS A C 1
ATOM 1449 O O . CYS A 1 198 ? 5.350 11.802 -5.534 1.00 86.12 198 CYS A O 1
ATOM 1451 N N . GLN A 1 199 ? 3.417 10.711 -5.879 1.00 82.25 199 GLN A N 1
ATOM 1452 C CA . GLN A 1 199 ? 2.915 10.890 -4.524 1.00 82.25 199 GLN A CA 1
ATOM 1453 C C . GLN A 1 199 ? 3.271 9.668 -3.664 1.00 82.25 199 GLN A C 1
ATOM 1455 O O . GLN A 1 199 ? 2.841 8.548 -3.967 1.00 82.25 199 GLN A O 1
ATOM 1460 N N . ASP A 1 200 ? 4.044 9.903 -2.598 1.00 81.44 200 ASP A N 1
ATOM 1461 C CA . ASP A 1 200 ? 4.478 8.890 -1.624 1.00 81.44 200 ASP A CA 1
ATOM 1462 C C . ASP A 1 200 ? 3.286 8.126 -1.039 1.00 81.44 200 ASP A C 1
ATOM 1464 O O . ASP A 1 200 ? 2.319 8.731 -0.578 1.00 81.44 200 ASP A O 1
ATOM 1468 N N . GLY A 1 201 ? 3.348 6.795 -1.080 1.00 71.44 201 GLY A N 1
ATOM 1469 C CA . GLY A 1 201 ? 2.311 5.916 -0.536 1.00 71.44 201 GLY A CA 1
ATOM 1470 C C . GLY A 1 201 ? 1.004 5.876 -1.333 1.00 71.44 201 GLY A C 1
ATOM 1471 O O . GLY A 1 201 ? 0.109 5.129 -0.956 1.00 71.44 201 GLY A O 1
ATOM 1472 N N . VAL A 1 202 ? 0.889 6.631 -2.433 1.00 74.25 202 VAL A N 1
ATOM 1473 C CA . VAL A 1 202 ? -0.360 6.744 -3.209 1.00 74.25 202 VAL A CA 1
ATOM 1474 C C . VAL A 1 202 ? -0.202 6.269 -4.650 1.00 74.25 202 VAL A C 1
ATOM 1476 O O . VAL A 1 202 ? -1.065 5.567 -5.171 1.00 74.25 202 VAL A O 1
ATOM 1479 N N . THR A 1 203 ? 0.890 6.634 -5.324 1.00 78.50 203 THR A N 1
ATOM 1480 C CA . THR A 1 203 ? 1.041 6.354 -6.761 1.00 78.50 203 THR A CA 1
ATOM 1481 C C . THR A 1 203 ? 1.345 4.876 -7.017 1.00 78.50 203 THR A C 1
ATOM 1483 O O . THR A 1 203 ? 2.415 4.394 -6.651 1.00 78.50 203 THR A O 1
ATOM 1486 N N . ALA A 1 204 ? 0.420 4.156 -7.656 1.00 81.69 204 ALA A N 1
ATOM 1487 C CA . ALA A 1 204 ? 0.606 2.757 -8.041 1.00 81.69 204 ALA A CA 1
ATOM 1488 C C . ALA A 1 204 ? 1.630 2.610 -9.178 1.00 81.69 204 ALA A C 1
ATOM 1490 O O . ALA A 1 204 ? 1.638 3.411 -10.112 1.00 81.69 204 ALA A O 1
ATOM 1491 N N . ILE A 1 205 ? 2.465 1.569 -9.106 1.00 93.81 205 ILE A N 1
ATOM 1492 C CA . ILE A 1 205 ? 3.519 1.292 -10.090 1.00 93.81 205 ILE A CA 1
ATOM 1493 C C . ILE A 1 205 ? 3.160 0.045 -10.888 1.00 93.81 205 ILE A C 1
ATOM 1495 O O . ILE A 1 205 ? 2.960 -1.021 -10.308 1.00 93.81 205 ILE A O 1
ATOM 1499 N N . ALA A 1 206 ? 3.120 0.176 -12.205 1.00 91.56 206 ALA A N 1
ATOM 1500 C CA . ALA A 1 206 ? 2.856 -0.870 -13.177 1.00 91.56 206 ALA A CA 1
ATOM 1501 C C . ALA A 1 206 ? 4.143 -1.592 -13.603 1.00 91.56 206 ALA A C 1
ATOM 1503 O O . ALA A 1 206 ? 5.177 -0.958 -13.821 1.00 91.56 206 ALA A O 1
ATOM 1504 N N . ALA A 1 207 ? 4.062 -2.903 -13.828 1.00 95.44 207 ALA A N 1
ATOM 1505 C CA . ALA A 1 207 ? 5.059 -3.635 -14.592 1.00 95.44 207 ALA A CA 1
ATOM 1506 C C . ALA A 1 207 ? 5.080 -3.085 -16.024 1.00 95.44 207 ALA A C 1
ATOM 1508 O O . ALA A 1 207 ? 4.136 -3.275 -16.795 1.00 95.44 207 ALA A O 1
ATOM 1509 N N . SER A 1 208 ? 6.171 -2.414 -16.383 1.00 96.50 208 SER A N 1
ATOM 1510 C CA . SER A 1 208 ? 6.370 -1.810 -17.699 1.00 96.50 208 SER A CA 1
ATOM 1511 C C . SER A 1 208 ? 6.285 -2.851 -18.818 1.00 96.50 208 SER A C 1
ATOM 1513 O O . SER A 1 208 ? 5.812 -2.550 -19.905 1.00 96.50 208 SER A O 1
ATOM 1515 N N . LYS A 1 209 ? 6.655 -4.105 -18.548 1.00 95.38 209 LYS A N 1
ATOM 1516 C CA . LYS A 1 209 ? 6.466 -5.239 -19.456 1.00 95.38 209 LYS A CA 1
ATOM 1517 C C . LYS A 1 209 ? 6.263 -6.524 -18.653 1.00 95.38 209 LYS A C 1
ATOM 1519 O O . LYS A 1 209 ? 6.687 -6.609 -17.501 1.00 95.38 209 LYS A O 1
ATOM 1524 N N . GLY A 1 210 ? 5.601 -7.517 -19.245 1.00 91.94 210 GLY A N 1
ATOM 1525 C CA . GLY A 1 210 ? 5.398 -8.817 -18.600 1.00 91.94 210 GLY A CA 1
ATOM 1526 C C . GLY A 1 210 ? 6.698 -9.616 -18.460 1.00 91.94 210 GLY A C 1
ATOM 1527 O O . GLY A 1 210 ? 7.643 -9.394 -19.216 1.00 91.94 210 GLY A O 1
ATOM 1528 N N . GLY A 1 211 ? 6.770 -10.521 -17.489 1.00 93.94 211 GLY A N 1
ATOM 1529 C CA . GLY A 1 211 ? 7.967 -11.299 -17.188 1.00 93.94 211 GLY A CA 1
ATOM 1530 C C . GLY A 1 211 ? 7.881 -12.078 -15.875 1.00 93.94 211 GLY A C 1
ATOM 1531 O O . GLY A 1 211 ? 6.796 -12.312 -15.346 1.00 93.94 211 GLY A O 1
ATOM 1532 N N . VAL A 1 212 ? 9.040 -12.453 -15.335 1.00 93.50 212 VAL A N 1
ATOM 1533 C CA . VAL A 1 212 ? 9.188 -13.115 -14.031 1.00 93.50 212 VAL A CA 1
ATOM 1534 C C . VAL A 1 212 ? 9.890 -12.170 -13.063 1.00 93.50 212 VAL A C 1
ATOM 1536 O O . VAL A 1 212 ? 10.937 -11.607 -13.381 1.00 93.50 212 VAL A O 1
ATOM 1539 N N . VAL A 1 213 ? 9.331 -11.997 -11.867 1.00 97.19 213 VAL A N 1
ATOM 1540 C CA . VAL A 1 213 ? 9.953 -11.215 -10.792 1.00 97.19 213 VAL A CA 1
ATOM 1541 C C . VAL A 1 213 ? 11.180 -11.969 -10.269 1.00 97.19 213 VAL A C 1
ATOM 1543 O O . VAL A 1 213 ? 11.048 -13.023 -9.653 1.00 97.19 213 VAL A O 1
ATOM 1546 N N . GLU A 1 214 ? 12.382 -11.440 -10.478 1.00 97.31 214 GLU A N 1
ATOM 1547 C CA . GLU A 1 214 ? 13.632 -12.062 -10.007 1.00 97.31 214 GLU A CA 1
ATOM 1548 C C . GLU A 1 214 ? 14.089 -11.526 -8.646 1.00 97.31 214 GLU A C 1
ATOM 1550 O O . GLU A 1 214 ? 14.810 -12.214 -7.916 1.00 97.31 214 GLU A O 1
ATOM 1555 N N . LEU A 1 215 ? 13.638 -10.323 -8.279 1.00 97.50 215 LEU A N 1
ATOM 1556 C CA . LEU A 1 215 ? 13.928 -9.687 -6.998 1.00 97.50 215 LEU A CA 1
ATOM 1557 C C . LEU A 1 215 ? 12.732 -8.841 -6.549 1.00 97.50 215 LEU A C 1
ATOM 1559 O O . LEU A 1 215 ? 12.119 -8.163 -7.371 1.00 97.50 215 LEU A O 1
ATOM 1563 N N . ALA A 1 216 ? 12.395 -8.913 -5.261 1.00 95.50 216 ALA A N 1
ATOM 1564 C CA . ALA A 1 216 ? 11.303 -8.175 -4.625 1.00 95.50 216 ALA A CA 1
ATOM 1565 C C . ALA A 1 216 ? 11.582 -8.072 -3.117 1.00 95.50 216 ALA A C 1
ATOM 1567 O O . ALA A 1 216 ? 11.118 -8.901 -2.336 1.00 95.50 216 ALA A O 1
ATOM 1568 N N . GLU A 1 217 ? 12.406 -7.106 -2.714 1.00 91.25 217 GLU A N 1
ATOM 1569 C CA . GLU A 1 217 ? 12.876 -6.962 -1.329 1.00 91.25 217 GLU A CA 1
ATOM 1570 C C . GLU A 1 217 ? 13.400 -5.545 -1.046 1.00 91.25 217 GLU A C 1
ATOM 1572 O O . GLU A 1 217 ? 13.465 -4.697 -1.938 1.00 91.25 217 GLU A O 1
ATOM 1577 N N . PHE A 1 218 ? 13.789 -5.283 0.204 1.00 94.00 218 PHE A N 1
ATOM 1578 C CA . PHE A 1 218 ? 14.565 -4.093 0.539 1.00 94.00 218 PHE A CA 1
ATOM 1579 C C . PHE A 1 218 ? 16.042 -4.326 0.196 1.00 94.00 218 PHE A C 1
ATOM 1581 O O . PHE A 1 218 ? 16.654 -5.280 0.675 1.00 94.00 218 PHE A O 1
ATOM 1588 N N . GLY A 1 219 ? 16.628 -3.447 -0.616 1.00 91.62 219 GLY A N 1
ATOM 1589 C CA . GLY A 1 219 ? 18.008 -3.549 -1.073 1.00 91.62 219 GLY A CA 1
ATOM 1590 C C . GLY A 1 219 ? 19.010 -3.500 0.080 1.00 91.62 219 GLY A C 1
ATOM 1591 O O . GLY A 1 219 ? 19.172 -2.474 0.739 1.00 91.62 219 GLY A O 1
ATOM 1592 N N . ALA A 1 220 ? 19.728 -4.601 0.300 1.00 87.00 220 ALA A N 1
ATOM 1593 C CA . ALA A 1 220 ? 20.772 -4.686 1.318 1.00 87.00 220 ALA A CA 1
ATOM 1594 C C . ALA A 1 220 ? 22.106 -4.083 0.836 1.00 87.00 220 ALA A C 1
ATOM 1596 O O . ALA A 1 220 ? 22.448 -4.154 -0.351 1.00 87.00 220 ALA A O 1
ATOM 1597 N N . GLY A 1 221 ? 22.906 -3.539 1.757 1.00 88.62 221 GLY A N 1
ATOM 1598 C CA . GLY A 1 221 ? 24.281 -3.118 1.467 1.00 88.62 221 GLY A CA 1
ATOM 1599 C C . GLY A 1 221 ? 25.116 -4.271 0.890 1.00 88.62 221 GLY A C 1
ATOM 1600 O O . GLY A 1 221 ? 24.969 -5.416 1.303 1.00 88.62 221 GLY A O 1
ATOM 1601 N N . GLY A 1 222 ? 25.950 -3.994 -0.116 1.00 84.94 222 GLY A N 1
ATOM 1602 C CA . GLY A 1 222 ? 26.787 -5.012 -0.776 1.00 84.94 222 GLY A CA 1
ATOM 1603 C C . GLY A 1 222 ? 26.065 -5.935 -1.774 1.00 84.94 222 GLY A C 1
ATOM 1604 O O . GLY A 1 222 ? 26.727 -6.614 -2.553 1.00 84.94 222 GLY A O 1
ATOM 1605 N N . SER A 1 223 ? 24.727 -5.922 -1.844 1.00 86.38 223 SER A N 1
ATOM 1606 C CA . SER A 1 223 ? 23.960 -6.755 -2.798 1.00 86.38 223 SER A CA 1
ATOM 1607 C C . SER A 1 223 ? 24.104 -6.321 -4.268 1.00 86.38 223 SER A C 1
ATOM 1609 O O . SER A 1 223 ? 23.875 -7.111 -5.193 1.00 86.38 223 SER A O 1
ATOM 1611 N N . GLY A 1 224 ? 24.499 -5.062 -4.481 1.00 87.75 224 GLY A N 1
ATOM 1612 C CA . GLY A 1 224 ? 24.364 -4.337 -5.747 1.00 87.75 224 GLY A CA 1
ATOM 1613 C C . GLY A 1 224 ? 23.103 -3.467 -5.818 1.00 87.75 224 GLY A C 1
ATOM 1614 O O . GLY A 1 224 ? 22.989 -2.666 -6.740 1.00 87.75 224 GLY A O 1
ATOM 1615 N N . PHE A 1 225 ? 22.201 -3.569 -4.830 1.00 92.88 225 PHE A N 1
ATOM 1616 C CA . PHE A 1 225 ? 20.915 -2.862 -4.798 1.00 92.88 225 PHE A CA 1
ATOM 1617 C C . PHE A 1 225 ? 20.697 -1.985 -3.548 1.00 92.88 225 PHE A C 1
ATOM 1619 O O . PHE A 1 225 ? 19.619 -1.428 -3.365 1.00 92.88 225 PHE A O 1
ATOM 1626 N N . GLY A 1 226 ? 21.714 -1.822 -2.693 1.00 88.06 226 GLY A N 1
ATOM 1627 C CA . GLY A 1 226 ? 21.598 -1.148 -1.388 1.00 88.06 226 GLY A CA 1
ATOM 1628 C C . GLY A 1 226 ? 21.136 0.319 -1.404 1.00 88.06 226 GLY A C 1
ATOM 1629 O O . GLY A 1 226 ? 20.722 0.835 -0.373 1.00 88.06 226 GLY A O 1
ATOM 1630 N N . GLY A 1 227 ? 21.187 0.996 -2.556 1.00 92.00 227 GLY A N 1
ATOM 1631 C CA . GLY A 1 227 ? 20.712 2.376 -2.714 1.00 92.00 227 GLY A CA 1
ATOM 1632 C C . GLY A 1 227 ? 19.232 2.502 -3.089 1.00 92.00 227 GLY A C 1
ATOM 1633 O O . GLY A 1 227 ? 18.643 3.554 -2.860 1.00 92.00 227 GLY A O 1
ATOM 1634 N N . TYR A 1 228 ? 18.609 1.442 -3.615 1.00 97.00 228 TYR A N 1
ATOM 1635 C CA . TYR A 1 228 ? 17.263 1.517 -4.197 1.00 97.00 228 TYR A CA 1
ATOM 1636 C C . TYR A 1 228 ? 16.131 1.407 -3.166 1.00 97.00 228 TYR A C 1
ATOM 1638 O O . TYR A 1 228 ? 14.979 1.617 -3.523 1.00 97.00 228 TYR A O 1
ATOM 1646 N N . GLY A 1 229 ? 16.411 1.092 -1.896 1.00 96.94 229 GLY A N 1
ATOM 1647 C CA . GLY A 1 229 ? 15.357 0.867 -0.898 1.00 96.94 229 GLY A CA 1
ATOM 1648 C C . GLY A 1 229 ? 14.512 -0.358 -1.247 1.00 96.94 229 GLY A C 1
ATOM 1649 O O . GLY A 1 229 ? 15.062 -1.380 -1.644 1.00 96.94 229 GLY A O 1
ATOM 1650 N N . ASN A 1 230 ? 13.187 -0.276 -1.122 1.00 96.75 230 ASN A N 1
ATOM 1651 C CA . ASN A 1 230 ? 12.310 -1.315 -1.665 1.00 96.75 230 ASN A CA 1
ATOM 1652 C C . ASN A 1 230 ? 12.435 -1.346 -3.190 1.00 96.75 230 ASN A C 1
ATOM 1654 O O . ASN A 1 230 ? 12.113 -0.364 -3.866 1.00 96.75 230 ASN A O 1
ATOM 1658 N N . VAL A 1 231 ? 12.862 -2.491 -3.713 1.00 98.19 231 VAL A N 1
ATOM 1659 C CA . VAL A 1 231 ? 13.204 -2.668 -5.120 1.00 98.19 231 VAL A CA 1
ATOM 1660 C C . VAL A 1 231 ? 12.565 -3.934 -5.687 1.00 98.19 231 VAL A C 1
ATOM 1662 O O . VAL A 1 231 ? 12.493 -4.973 -5.027 1.00 98.19 231 VAL A O 1
ATOM 1665 N N . VAL A 1 232 ? 12.096 -3.837 -6.930 1.00 98.62 232 VAL A N 1
ATOM 1666 C CA . VAL A 1 232 ? 11.614 -4.969 -7.729 1.00 98.62 232 VAL A CA 1
ATOM 1667 C C . VAL A 1 232 ? 12.399 -5.030 -9.031 1.00 98.62 232 VAL A C 1
ATOM 1669 O O . VAL A 1 232 ? 12.643 -3.999 -9.655 1.00 98.62 232 VAL A O 1
ATOM 1672 N N . ILE A 1 233 ? 12.769 -6.240 -9.450 1.00 98.56 233 ILE A N 1
ATOM 1673 C CA . ILE A 1 233 ? 13.381 -6.507 -10.753 1.00 98.56 233 ILE A CA 1
ATOM 1674 C C . ILE A 1 233 ? 12.564 -7.572 -11.475 1.00 98.56 233 ILE A C 1
ATOM 1676 O O . ILE A 1 233 ? 12.288 -8.632 -10.910 1.00 98.56 233 ILE A O 1
ATOM 1680 N N . ILE A 1 234 ? 12.214 -7.303 -12.731 1.00 98.56 234 ILE A N 1
ATOM 1681 C CA . ILE A 1 234 ? 11.475 -8.228 -13.596 1.00 98.56 234 ILE A CA 1
ATOM 1682 C C . ILE A 1 234 ? 12.354 -8.602 -14.783 1.00 98.56 234 ILE A C 1
ATOM 1684 O O . ILE A 1 234 ? 12.852 -7.715 -15.471 1.00 98.56 234 ILE A O 1
ATOM 1688 N N . ASN A 1 235 ? 12.502 -9.899 -15.039 1.00 98.38 235 ASN A N 1
ATOM 1689 C CA . ASN A 1 235 ? 13.080 -10.441 -16.264 1.00 98.38 235 ASN A CA 1
ATOM 1690 C C . ASN A 1 235 ? 11.979 -10.658 -17.303 1.00 98.38 235 ASN A C 1
ATOM 1692 O O . ASN A 1 235 ? 11.048 -11.428 -17.068 1.00 98.38 235 ASN A O 1
ATOM 1696 N N . HIS A 1 236 ? 12.087 -10.008 -18.459 1.00 97.00 236 HIS A N 1
ATOM 1697 C CA . HIS A 1 236 ? 11.069 -10.057 -19.510 1.00 97.00 236 HIS A CA 1
ATOM 1698 C C . HIS A 1 236 ? 11.243 -11.225 -20.493 1.00 97.00 236 HIS A C 1
ATOM 1700 O O . HIS A 1 236 ? 10.450 -11.368 -21.422 1.00 97.00 236 HIS A O 1
ATOM 1706 N N . GLY A 1 237 ? 12.283 -12.050 -20.329 1.00 93.19 237 GLY A N 1
ATOM 1707 C CA . GLY A 1 237 ? 12.550 -13.226 -21.167 1.00 93.19 237 GLY A CA 1
ATOM 1708 C C . GLY A 1 237 ? 13.081 -12.912 -22.571 1.00 93.19 237 GLY A C 1
ATOM 1709 O O . GLY A 1 237 ? 13.432 -13.826 -23.307 1.00 93.19 237 GLY A O 1
ATOM 1710 N N . ASN A 1 238 ? 13.186 -11.633 -22.943 1.00 90.75 238 ASN A N 1
ATOM 1711 C CA . ASN A 1 238 ? 13.652 -11.172 -24.254 1.00 90.75 238 ASN A CA 1
ATOM 1712 C C . ASN A 1 238 ? 15.006 -10.438 -24.188 1.00 90.75 238 ASN A C 1
ATOM 1714 O O . ASN A 1 238 ? 15.265 -9.554 -25.001 1.00 90.75 238 ASN A O 1
ATOM 1718 N N . GLY A 1 239 ? 15.840 -10.761 -23.193 1.00 95.19 239 GLY A N 1
ATOM 1719 C CA . GLY A 1 239 ? 17.140 -10.114 -22.968 1.00 95.19 239 GLY A CA 1
ATOM 1720 C C . GLY A 1 239 ? 17.069 -8.775 -22.228 1.00 95.19 239 GLY A C 1
ATOM 1721 O O . GLY A 1 239 ? 18.088 -8.100 -22.100 1.00 95.19 239 GLY A O 1
ATOM 1722 N N . TYR A 1 240 ? 15.889 -8.399 -21.726 1.00 97.94 240 TYR A N 1
ATOM 1723 C CA . TYR A 1 240 ? 15.689 -7.169 -20.968 1.00 97.94 240 TYR A CA 1
ATOM 1724 C C . TYR A 1 240 ? 15.162 -7.430 -19.562 1.00 97.94 240 TYR A C 1
ATOM 1726 O O . TYR A 1 240 ? 14.332 -8.311 -19.330 1.00 97.94 240 TYR A O 1
ATOM 1734 N N . TRP A 1 241 ? 15.593 -6.569 -18.648 1.00 98.56 241 TRP A N 1
ATOM 1735 C CA . TRP A 1 241 ? 15.083 -6.449 -17.294 1.00 98.56 241 TRP A CA 1
ATOM 1736 C C . TRP A 1 241 ? 14.564 -5.036 -17.064 1.00 98.56 241 TRP A C 1
ATOM 1738 O O . TRP A 1 241 ? 15.117 -4.076 -17.603 1.00 98.56 241 TRP A O 1
ATOM 1748 N N . SER A 1 242 ? 13.556 -4.907 -16.209 1.00 98.56 242 SER A N 1
ATOM 1749 C CA . SER A 1 242 ? 13.169 -3.624 -15.620 1.00 98.56 242 SER A CA 1
ATOM 1750 C C . SER A 1 242 ? 13.443 -3.616 -14.123 1.00 98.56 242 SER A C 1
ATOM 1752 O O . SER A 1 242 ? 13.294 -4.646 -13.461 1.00 98.56 242 SER A O 1
ATOM 1754 N N . LEU A 1 243 ? 13.849 -2.460 -13.598 1.00 98.62 243 LEU A N 1
ATOM 1755 C CA . LEU A 1 243 ? 14.025 -2.212 -12.167 1.00 98.62 243 LEU A CA 1
ATOM 1756 C C . LEU A 1 243 ? 13.100 -1.077 -11.726 1.00 98.62 243 LEU A C 1
ATOM 1758 O O . LEU A 1 243 ? 13.018 -0.052 -12.397 1.00 98.62 243 LEU A O 1
ATOM 1762 N N . TYR A 1 244 ? 12.455 -1.258 -10.575 1.00 98.50 244 TYR A N 1
ATOM 1763 C CA . TYR A 1 244 ? 11.596 -0.274 -9.916 1.00 98.50 244 TYR A CA 1
ATOM 1764 C C . TYR A 1 244 ? 12.165 -0.027 -8.523 1.00 98.50 244 TYR A C 1
ATOM 1766 O O . TYR A 1 244 ? 12.229 -0.962 -7.726 1.00 98.50 244 TYR A O 1
ATOM 1774 N N . GLY A 1 245 ? 12.619 1.193 -8.245 1.00 98.00 245 GLY A N 1
ATOM 1775 C CA . GLY A 1 245 ? 13.262 1.575 -6.989 1.00 98.00 245 GLY A CA 1
ATOM 1776 C C . GLY A 1 245 ? 12.448 2.563 -6.156 1.00 98.00 245 GLY A C 1
ATOM 1777 O O . GLY A 1 245 ? 11.468 3.150 -6.612 1.00 98.00 245 GLY A O 1
ATOM 1778 N N . HIS A 1 246 ? 12.900 2.754 -4.921 1.00 97.88 246 HIS A N 1
ATOM 1779 C CA . HIS A 1 246 ? 12.436 3.740 -3.941 1.00 97.88 246 HIS A CA 1
ATOM 1780 C C . HIS A 1 246 ? 10.989 3.574 -3.472 1.00 97.88 246 HIS A C 1
ATOM 1782 O O . HIS A 1 246 ? 10.407 4.480 -2.876 1.00 97.88 246 HIS A O 1
ATOM 1788 N N . MET A 1 247 ? 10.402 2.393 -3.663 1.00 96.44 247 MET A N 1
ATOM 1789 C CA . MET A 1 247 ? 8.987 2.142 -3.381 1.00 96.44 247 MET A CA 1
ATOM 1790 C C . MET A 1 247 ? 8.646 2.277 -1.889 1.00 96.44 247 MET A C 1
ATOM 1792 O O . MET A 1 247 ? 9.446 1.950 -1.012 1.00 96.44 247 MET A O 1
ATOM 1796 N N . SER A 1 248 ? 7.430 2.714 -1.567 1.00 82.88 248 SER A N 1
ATOM 1797 C CA . SER A 1 248 ? 6.902 2.670 -0.193 1.00 82.88 248 SER A CA 1
ATOM 1798 C C . SER A 1 248 ? 6.471 1.254 0.195 1.00 82.88 248 SER A C 1
ATOM 1800 O O . SER A 1 248 ? 6.612 0.857 1.350 1.00 82.88 248 SER A O 1
ATOM 1802 N N . SER A 1 249 ? 5.993 0.469 -0.775 1.00 76.25 249 SER A N 1
ATOM 1803 C CA . SER A 1 249 ? 5.600 -0.928 -0.583 1.00 76.25 249 SER A CA 1
ATOM 1804 C C . SER A 1 249 ? 5.782 -1.761 -1.852 1.00 76.25 249 SER A C 1
ATOM 1806 O O . SER A 1 249 ? 5.693 -1.250 -2.970 1.00 76.25 249 SER A O 1
ATOM 1808 N N . ILE A 1 250 ? 6.026 -3.057 -1.656 1.00 82.88 250 ILE A N 1
ATOM 1809 C CA . ILE A 1 250 ? 6.141 -4.073 -2.706 1.00 82.88 250 ILE A CA 1
ATOM 1810 C C . ILE A 1 250 ? 4.895 -4.952 -2.655 1.00 82.88 250 ILE A C 1
ATOM 1812 O O . ILE A 1 250 ? 4.427 -5.312 -1.576 1.00 82.88 250 ILE A O 1
ATOM 1816 N N . THR A 1 251 ? 4.355 -5.291 -3.822 1.00 78.88 251 THR A N 1
ATOM 1817 C CA . THR A 1 251 ? 3.061 -5.993 -3.941 1.00 78.88 251 THR A CA 1
ATOM 1818 C C . THR A 1 251 ? 3.170 -7.317 -4.697 1.00 78.88 251 THR A C 1
ATOM 1820 O O . THR A 1 251 ? 2.170 -7.983 -4.964 1.00 78.88 251 THR A O 1
ATOM 1823 N N . VAL A 1 252 ? 4.405 -7.694 -5.028 1.00 83.19 252 VAL A N 1
ATOM 1824 C CA . VAL A 1 252 ? 4.781 -8.898 -5.766 1.00 83.19 252 VAL A CA 1
ATOM 1825 C C . VAL A 1 252 ? 5.852 -9.666 -5.003 1.00 83.19 252 VAL A C 1
ATOM 1827 O O . VAL A 1 252 ? 6.465 -9.138 -4.076 1.00 83.19 252 VAL A O 1
ATOM 1830 N N . GLN A 1 253 ? 6.084 -10.916 -5.389 1.00 80.31 253 GLN A N 1
ATOM 1831 C CA . GLN A 1 253 ? 7.083 -11.781 -4.762 1.00 80.31 253 GLN A CA 1
ATOM 1832 C C . GLN A 1 253 ? 8.040 -12.353 -5.807 1.00 80.31 253 GLN A C 1
ATOM 1834 O O . GLN A 1 253 ? 7.677 -12.529 -6.970 1.00 80.31 253 GLN A O 1
ATOM 1839 N N . LYS A 1 254 ? 9.267 -12.677 -5.391 1.00 88.06 254 LYS A N 1
ATOM 1840 C CA . LYS A 1 254 ? 10.235 -13.370 -6.248 1.00 88.06 254 LYS A CA 1
ATOM 1841 C C . LYS A 1 254 ? 9.644 -14.681 -6.787 1.00 88.06 254 LYS A C 1
ATOM 1843 O O . LYS A 1 254 ? 9.011 -15.429 -6.050 1.00 88.06 254 LYS A O 1
ATOM 1848 N N . GLY A 1 255 ? 9.871 -14.958 -8.068 1.00 81.25 255 GLY A N 1
ATOM 1849 C CA . GLY A 1 255 ? 9.337 -16.110 -8.799 1.00 81.25 255 GLY A CA 1
ATOM 1850 C C . GLY A 1 255 ? 7.939 -15.893 -9.386 1.00 81.25 255 GLY A C 1
ATOM 1851 O O . GLY A 1 255 ? 7.461 -16.736 -10.141 1.00 81.25 255 GLY A O 1
ATOM 1852 N N . GLN A 1 256 ? 7.277 -14.773 -9.083 1.00 75.94 256 GLN A N 1
ATOM 1853 C CA . GLN A 1 256 ? 5.950 -14.479 -9.612 1.00 75.94 256 GLN A CA 1
ATOM 1854 C C . GLN A 1 256 ? 6.004 -14.151 -11.112 1.00 75.94 256 GLN A C 1
ATOM 1856 O O . GLN A 1 256 ? 6.757 -13.273 -11.534 1.00 75.94 256 GLN A O 1
ATOM 1861 N N . ASN A 1 257 ? 5.149 -14.805 -11.904 1.00 78.50 257 ASN A N 1
ATOM 1862 C CA . ASN A 1 257 ? 4.842 -14.374 -13.269 1.00 78.50 257 ASN A CA 1
ATOM 1863 C C . ASN A 1 257 ? 3.960 -13.125 -13.222 1.00 78.50 257 ASN A C 1
ATOM 1865 O O . ASN A 1 257 ? 2.946 -13.105 -12.519 1.00 78.50 257 ASN A O 1
ATOM 1869 N N . ILE A 1 258 ? 4.336 -12.101 -13.979 1.00 85.50 258 ILE A N 1
ATOM 1870 C CA . ILE A 1 258 ? 3.648 -10.817 -14.013 1.00 85.50 258 ILE A CA 1
ATOM 1871 C C . ILE A 1 258 ? 3.391 -10.386 -15.456 1.00 85.50 258 ILE A C 1
ATOM 1873 O O . ILE A 1 258 ? 4.250 -10.505 -16.322 1.00 85.50 258 ILE A O 1
ATOM 1877 N N . GLY A 1 259 ? 2.182 -9.922 -15.738 1.00 83.06 259 GLY A N 1
ATOM 1878 C CA . GLY A 1 259 ? 1.789 -9.343 -17.016 1.00 83.06 259 GLY A CA 1
ATOM 1879 C C . GLY A 1 259 ? 2.147 -7.862 -17.103 1.00 83.06 259 GLY A C 1
ATOM 1880 O O . GLY A 1 259 ? 2.322 -7.188 -16.089 1.00 83.06 259 GLY A O 1
ATOM 1881 N N . VAL A 1 260 ? 2.214 -7.339 -18.326 1.00 87.12 260 VAL A N 1
ATOM 1882 C CA . VAL A 1 260 ? 2.317 -5.890 -18.555 1.00 87.12 260 VAL A CA 1
ATOM 1883 C C . VAL A 1 260 ? 1.152 -5.163 -17.872 1.00 87.12 260 VAL A C 1
ATOM 1885 O O . VAL A 1 260 ? 0.029 -5.668 -17.843 1.00 87.12 260 VAL A O 1
ATOM 1888 N N . GLY A 1 261 ? 1.424 -4.010 -17.262 1.00 84.00 261 GLY A N 1
ATOM 1889 C CA . GLY A 1 261 ? 0.424 -3.226 -16.536 1.00 84.00 261 GLY A CA 1
ATOM 1890 C C . GLY A 1 261 ? 0.153 -3.709 -15.118 1.00 84.00 261 GLY A C 1
ATOM 1891 O O . GLY A 1 261 ? -0.335 -2.936 -14.301 1.00 84.00 261 GLY A O 1
ATOM 1892 N N . GLN A 1 262 ? 0.486 -4.951 -14.770 1.00 81.19 262 GLN A N 1
ATOM 1893 C CA . GLN A 1 262 ? 0.212 -5.459 -13.431 1.00 81.19 262 GLN A CA 1
ATOM 1894 C C . GLN A 1 262 ? 1.027 -4.716 -12.369 1.00 81.19 262 GLN A C 1
ATOM 1896 O O . GLN A 1 262 ? 2.222 -4.493 -12.528 1.00 81.19 262 GLN A O 1
ATOM 1901 N N . GLN A 1 263 ? 0.380 -4.348 -11.268 1.00 84.06 263 GLN A N 1
ATOM 1902 C CA . GLN A 1 263 ? 1.004 -3.570 -10.212 1.00 84.06 263 GLN A CA 1
ATOM 1903 C C . GLN A 1 263 ? 2.142 -4.345 -9.537 1.00 84.06 263 GLN A C 1
ATOM 1905 O O . GLN A 1 263 ? 1.966 -5.501 -9.147 1.00 84.06 263 GLN A O 1
ATOM 1910 N N . VAL A 1 264 ? 3.286 -3.678 -9.378 1.00 90.38 264 VAL A N 1
ATOM 1911 C CA . VAL A 1 264 ? 4.497 -4.208 -8.730 1.00 90.38 264 VAL A CA 1
ATOM 1912 C C . VAL A 1 264 ? 4.722 -3.611 -7.346 1.00 90.38 264 VAL A C 1
ATOM 1914 O O . VAL A 1 264 ? 5.235 -4.279 -6.447 1.00 90.38 264 VAL A O 1
ATOM 1917 N N . GLY A 1 265 ? 4.242 -2.393 -7.114 1.00 86.25 265 GLY A N 1
ATOM 1918 C CA . GLY A 1 265 ? 4.413 -1.697 -5.848 1.00 86.25 265 GLY A CA 1
ATOM 1919 C C . GLY A 1 265 ? 3.665 -0.376 -5.797 1.00 86.25 265 GLY A C 1
ATOM 1920 O O . GLY A 1 265 ? 2.803 -0.086 -6.633 1.00 86.25 265 GLY A O 1
ATOM 1921 N N . VAL A 1 266 ? 4.007 0.422 -4.794 1.00 84.25 266 VAL A N 1
ATOM 1922 C CA . VAL A 1 266 ? 3.543 1.802 -4.636 1.00 84.25 266 VAL A CA 1
ATOM 1923 C C . VAL A 1 266 ? 4.763 2.697 -4.500 1.00 84.25 266 VAL A C 1
ATOM 1925 O O . VAL A 1 266 ? 5.710 2.365 -3.784 1.00 84.25 266 VAL A O 1
ATOM 1928 N N . CYS A 1 267 ? 4.749 3.830 -5.189 1.00 88.38 267 CYS A N 1
ATOM 1929 C CA . CYS A 1 267 ? 5.836 4.792 -5.154 1.00 88.38 267 CYS A CA 1
ATOM 1930 C C . CYS A 1 267 ? 6.097 5.304 -3.736 1.00 88.38 267 CYS A C 1
ATOM 1932 O O . CYS A 1 267 ? 5.195 5.321 -2.888 1.00 88.38 267 CYS A O 1
ATOM 1934 N N . GLY A 1 268 ? 7.335 5.699 -3.459 1.00 90.94 268 GLY A N 1
ATOM 1935 C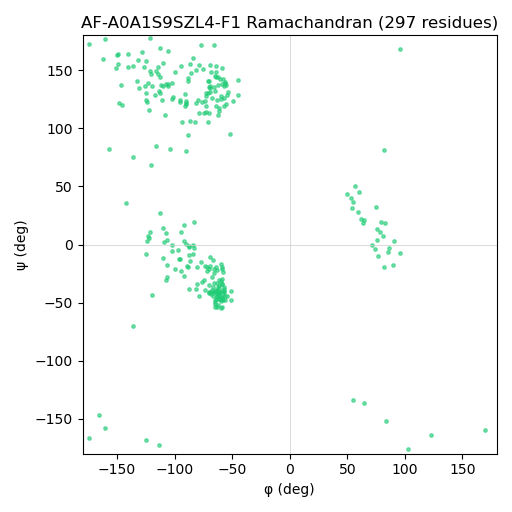 CA . GLY A 1 268 ? 7.687 6.215 -2.150 1.00 90.94 268 GLY A CA 1
ATOM 1936 C C . GLY A 1 268 ? 9.021 6.933 -2.099 1.00 90.94 268 GLY A C 1
ATOM 1937 O O . GLY A 1 268 ? 9.402 7.631 -3.035 1.00 90.94 268 GLY A O 1
ATOM 1938 N N . ARG A 1 269 ? 9.689 6.798 -0.951 1.00 92.44 269 ARG A N 1
ATOM 1939 C CA . ARG A 1 269 ? 10.943 7.490 -0.619 1.00 92.44 269 ARG A CA 1
ATOM 1940 C C . ARG A 1 269 ? 11.928 6.620 0.170 1.00 92.44 269 ARG A C 1
ATOM 1942 O O . ARG A 1 269 ? 12.582 7.096 1.095 1.00 92.44 269 ARG A O 1
ATOM 1949 N N . THR A 1 270 ? 11.975 5.324 -0.116 1.00 93.31 270 THR A N 1
ATOM 1950 C CA . THR A 1 270 ? 12.907 4.416 0.575 1.00 93.31 270 THR A CA 1
ATOM 1951 C C . THR A 1 270 ? 14.280 4.392 -0.104 1.00 93.31 270 THR A C 1
ATOM 1953 O O . THR A 1 270 ? 14.401 4.646 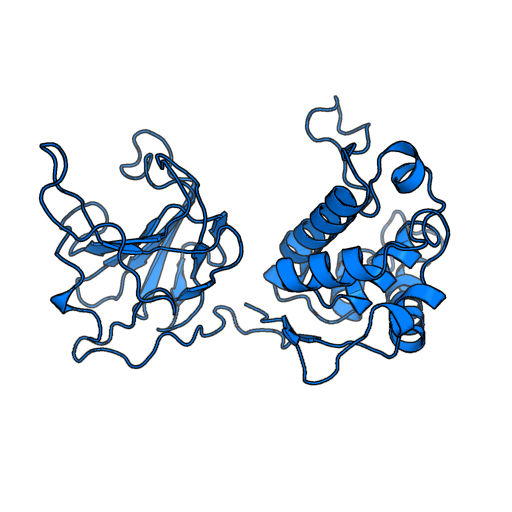-1.300 1.00 93.31 270 THR A O 1
ATOM 1956 N N . GLY A 1 271 ? 15.331 4.050 0.646 1.00 93.62 271 GLY A N 1
ATOM 1957 C CA . GLY A 1 271 ? 16.700 4.019 0.121 1.00 93.62 271 GLY A CA 1
ATOM 1958 C C . GLY A 1 271 ? 17.373 5.393 0.129 1.00 93.62 271 GLY A C 1
ATOM 1959 O O . GLY A 1 271 ? 17.083 6.231 0.980 1.00 93.62 271 GLY A O 1
ATOM 1960 N N . GLN A 1 272 ? 18.310 5.607 -0.793 1.00 92.81 272 GLN A N 1
ATOM 1961 C CA . GLN A 1 272 ? 19.126 6.821 -0.863 1.00 92.81 272 GLN A CA 1
ATOM 1962 C C . GLN A 1 272 ? 18.458 7.887 -1.740 1.00 92.81 272 GLN A C 1
ATOM 1964 O O . GLN A 1 272 ? 18.809 8.049 -2.905 1.00 92.81 272 GLN A O 1
ATOM 1969 N N . VAL A 1 273 ? 17.491 8.615 -1.177 1.00 91.12 273 VAL A N 1
ATOM 1970 C CA . VAL A 1 273 ? 16.703 9.627 -1.902 1.00 91.12 273 VAL A CA 1
ATOM 1971 C C . VAL A 1 273 ? 16.522 10.915 -1.104 1.00 91.12 273 VAL A C 1
ATOM 1973 O O . VAL A 1 273 ? 16.516 10.902 0.123 1.00 91.12 273 VAL A O 1
ATOM 1976 N N . THR A 1 274 ? 16.325 12.034 -1.803 1.00 89.62 274 THR A N 1
ATOM 1977 C CA . THR A 1 274 ? 16.050 13.352 -1.198 1.00 89.62 274 THR A CA 1
ATOM 1978 C C . THR A 1 274 ? 14.560 13.697 -1.134 1.00 89.62 274 THR A C 1
ATOM 1980 O O . THR A 1 274 ? 14.175 14.635 -0.442 1.00 89.62 274 THR A O 1
ATOM 1983 N N . GLY A 1 275 ? 13.708 12.942 -1.830 1.00 91.00 275 GLY A N 1
ATOM 1984 C CA . GLY A 1 275 ? 12.261 13.135 -1.841 1.00 91.00 275 GLY A CA 1
ATOM 1985 C C . GLY A 1 275 ? 11.533 12.034 -2.619 1.00 91.00 275 GLY A C 1
ATOM 1986 O O . GLY A 1 275 ? 12.195 11.203 -3.248 1.00 91.00 275 GLY A O 1
ATOM 1987 N N . PRO A 1 276 ? 10.188 12.002 -2.576 1.00 90.81 276 PRO A N 1
ATOM 1988 C CA . PRO A 1 276 ? 9.400 10.973 -3.247 1.00 90.81 276 PRO A CA 1
ATOM 1989 C C . PRO A 1 276 ? 9.554 10.987 -4.769 1.00 90.81 276 PRO A C 1
ATOM 1991 O O . PRO A 1 276 ? 9.309 12.007 -5.415 1.00 90.81 276 PRO A O 1
ATOM 1994 N N . HIS A 1 277 ? 9.945 9.847 -5.331 1.00 96.81 277 HIS A N 1
ATOM 1995 C CA . HIS A 1 277 ? 9.984 9.596 -6.769 1.00 96.81 277 HIS A CA 1
ATOM 1996 C C . HIS A 1 277 ? 10.060 8.090 -7.036 1.00 96.81 277 HIS A C 1
ATOM 1998 O O . HIS A 1 277 ? 10.453 7.309 -6.167 1.00 96.81 277 HIS A O 1
ATOM 2004 N N . LEU A 1 278 ? 9.695 7.683 -8.250 1.00 97.88 278 LEU A N 1
ATOM 2005 C CA . LEU A 1 278 ? 9.986 6.344 -8.750 1.00 97.88 278 LEU A CA 1
ATOM 2006 C C . LEU A 1 278 ? 11.275 6.404 -9.558 1.00 97.88 278 LEU A C 1
ATOM 2008 O O . LEU A 1 278 ? 11.312 7.111 -10.561 1.00 97.88 278 LEU A O 1
ATOM 2012 N N . HIS A 1 279 ? 12.267 5.604 -9.181 1.00 98.25 279 HIS A N 1
ATOM 2013 C CA . HIS A 1 279 ? 13.413 5.332 -10.042 1.00 98.25 279 HIS A CA 1
ATOM 2014 C C . HIS A 1 279 ? 13.133 4.108 -10.917 1.00 98.25 279 HIS A C 1
ATOM 2016 O O . HIS A 1 279 ? 12.824 3.031 -10.397 1.00 98.25 279 HIS A O 1
ATOM 2022 N N . PHE A 1 280 ? 13.231 4.266 -12.235 1.00 98.38 280 PHE A N 1
ATOM 2023 C CA . PHE A 1 280 ? 12.937 3.221 -13.212 1.00 98.38 280 PHE A CA 1
ATOM 2024 C C . PHE A 1 280 ? 14.119 2.986 -14.156 1.00 98.38 280 PHE A C 1
ATOM 2026 O O . PHE A 1 280 ? 14.555 3.905 -14.848 1.00 98.38 280 PHE A O 1
ATOM 2033 N N . GLU A 1 281 ? 14.601 1.745 -14.239 1.00 98.56 281 GLU A N 1
ATOM 2034 C CA . GLU A 1 281 ? 15.650 1.350 -15.190 1.00 98.56 281 GLU A CA 1
ATOM 2035 C C . GLU A 1 281 ? 15.133 0.313 -16.192 1.00 98.56 281 GLU A C 1
ATOM 2037 O O . GLU A 1 281 ? 14.333 -0.560 -15.843 1.00 98.56 281 GLU A O 1
ATOM 2042 N N . ILE A 1 282 ? 15.688 0.346 -17.406 1.00 98.38 282 ILE A N 1
ATOM 2043 C CA . ILE A 1 282 ? 15.708 -0.787 -18.337 1.00 98.38 282 ILE A CA 1
ATOM 2044 C C . ILE A 1 282 ? 17.158 -1.250 -18.469 1.00 98.38 282 ILE A C 1
ATOM 2046 O O . ILE A 1 282 ? 18.092 -0.446 -18.508 1.00 98.38 282 ILE A O 1
ATOM 2050 N N . LYS A 1 283 ? 17.360 -2.567 -18.468 1.00 98.00 283 LYS A N 1
ATOM 2051 C CA . LYS A 1 283 ? 18.676 -3.197 -18.326 1.00 98.00 283 LYS A CA 1
ATOM 2052 C C . LYS A 1 283 ? 18.790 -4.401 -19.255 1.00 98.00 283 LYS A C 1
ATOM 2054 O O . LYS A 1 283 ? 17.791 -5.049 -19.545 1.00 98.00 283 LYS A O 1
ATOM 2059 N N . THR A 1 284 ? 20.007 -4.739 -19.666 1.00 97.62 284 THR A N 1
ATOM 2060 C CA . THR A 1 284 ? 20.320 -5.916 -20.508 1.00 97.62 284 THR A CA 1
ATOM 2061 C C . THR A 1 284 ? 20.902 -7.097 -19.721 1.00 97.62 284 THR A C 1
ATOM 2063 O O . THR A 1 284 ? 21.186 -8.149 -20.285 1.00 97.62 284 THR A O 1
ATOM 2066 N N . ALA A 1 285 ? 21.067 -6.948 -18.403 1.00 96.06 285 ALA A N 1
ATOM 2067 C CA . ALA A 1 285 ? 21.441 -8.021 -17.485 1.00 96.06 285 ALA A CA 1
ATOM 2068 C C . ALA A 1 285 ? 20.832 -7.792 -16.091 1.00 96.06 285 ALA A C 1
ATOM 2070 O O . ALA A 1 285 ? 20.449 -6.674 -15.735 1.00 96.06 285 ALA A O 1
ATOM 2071 N N . PHE A 1 286 ? 20.812 -8.830 -15.247 1.00 94.88 286 PHE A N 1
ATOM 2072 C CA . PHE A 1 286 ? 20.198 -8.773 -13.911 1.00 94.88 286 PHE A CA 1
ATOM 2073 C C . PHE A 1 286 ? 20.792 -7.693 -12.985 1.00 9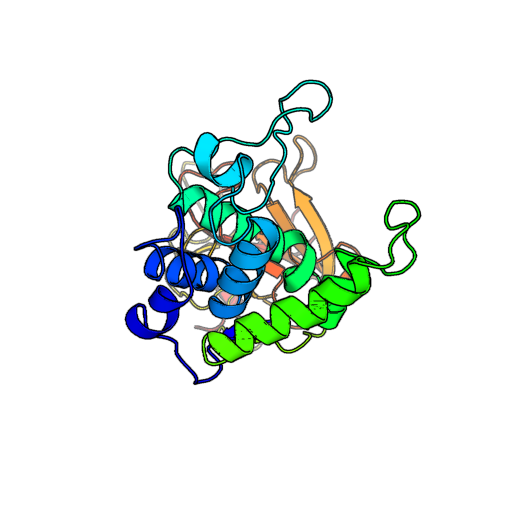4.88 286 PHE A C 1
ATOM 2075 O O . PHE A 1 286 ? 20.044 -6.987 -12.311 1.00 94.88 286 PHE A O 1
ATOM 2082 N N . LYS A 1 287 ? 22.119 -7.475 -12.987 1.00 92.00 287 LYS A N 1
ATOM 2083 C CA . LYS A 1 287 ? 22.791 -6.437 -12.160 1.00 92.00 287 LYS A CA 1
ATOM 2084 C C . LYS A 1 287 ? 23.312 -5.228 -12.943 1.00 92.00 287 LYS A C 1
ATOM 2086 O O . LYS A 1 287 ? 23.291 -4.118 -12.422 1.00 92.00 287 LYS A O 1
ATOM 2091 N N . PHE A 1 288 ? 23.699 -5.418 -14.199 1.00 92.12 288 PHE A N 1
ATOM 2092 C CA . PHE A 1 288 ? 24.377 -4.403 -15.016 1.00 92.12 288 PHE A CA 1
ATOM 2093 C C . PHE A 1 288 ? 23.628 -4.140 -16.327 1.00 92.12 288 PHE A C 1
ATOM 2095 O O . PHE A 1 288 ? 22.495 -4.592 -16.498 1.00 92.12 288 PHE A O 1
ATOM 2102 N N . GLY A 1 289 ? 24.273 -3.421 -17.248 1.00 95.19 289 GLY A N 1
ATOM 2103 C CA . GLY A 1 289 ? 23.770 -3.224 -18.604 1.00 95.19 289 GLY A CA 1
ATOM 2104 C C . GLY A 1 289 ? 22.616 -2.232 -18.678 1.00 95.19 289 GLY A C 1
ATOM 2105 O O . GLY A 1 289 ? 21.711 -2.427 -19.486 1.00 95.19 289 GLY A O 1
ATOM 2106 N N . GLN A 1 290 ? 22.621 -1.224 -17.803 1.00 96.50 290 GLN A N 1
ATOM 2107 C CA . GLN A 1 290 ? 21.684 -0.107 -17.834 1.00 96.50 290 GLN A CA 1
ATOM 2108 C C . GLN A 1 290 ? 21.694 0.561 -19.209 1.00 96.50 290 GLN A C 1
ATOM 2110 O O . GLN A 1 290 ? 22.759 0.878 -19.741 1.00 96.50 290 GLN A O 1
ATOM 2115 N N . VAL A 1 291 ? 20.508 0.784 -19.760 1.00 97.00 291 VAL A N 1
ATOM 2116 C CA . VAL A 1 291 ? 20.300 1.521 -21.008 1.00 97.00 291 VAL A CA 1
ATOM 2117 C C . VAL A 1 291 ? 19.326 2.661 -20.754 1.00 97.00 291 VAL A C 1
ATOM 2119 O O . VAL A 1 291 ? 18.541 2.600 -19.808 1.00 97.00 291 VAL A O 1
ATOM 2122 N N . ASP A 1 292 ? 19.361 3.685 -21.606 1.00 97.31 292 ASP A N 1
ATOM 2123 C CA . ASP A 1 292 ? 18.365 4.754 -21.567 1.00 97.31 292 ASP A CA 1
ATOM 2124 C C . ASP A 1 292 ? 16.957 4.151 -21.736 1.00 97.31 292 ASP A C 1
ATOM 2126 O O . ASP A 1 292 ? 16.704 3.515 -22.765 1.00 97.31 292 ASP A O 1
ATOM 2130 N N . PRO A 1 293 ? 16.040 4.300 -20.758 1.00 97.25 293 PRO A N 1
ATOM 2131 C CA . PRO A 1 293 ? 14.683 3.785 -20.887 1.00 97.25 293 PRO A CA 1
ATOM 2132 C C . PRO A 1 293 ? 13.821 4.574 -21.880 1.00 97.25 293 PRO A C 1
ATOM 2134 O O . PRO A 1 293 ? 12.844 4.026 -22.389 1.00 97.25 293 PRO A O 1
ATOM 2137 N N . ALA A 1 294 ? 14.146 5.839 -22.177 1.00 95.25 294 ALA A N 1
ATOM 2138 C CA . ALA A 1 294 ? 13.276 6.728 -22.949 1.00 95.25 294 ALA A CA 1
ATOM 2139 C C . ALA A 1 294 ? 12.900 6.189 -24.348 1.00 95.25 294 ALA A C 1
ATOM 2141 O O . ALA A 1 294 ? 11.722 6.270 -24.697 1.00 95.25 294 ALA A O 1
ATOM 2142 N N . PRO A 1 295 ? 13.810 5.570 -25.131 1.00 95.56 295 PRO A N 1
ATOM 2143 C CA . PRO A 1 295 ? 13.472 4.987 -26.433 1.00 95.56 295 PRO A CA 1
ATOM 2144 C C . PRO A 1 295 ? 12.507 3.795 -26.373 1.00 95.56 295 PRO A C 1
ATOM 2146 O O . PRO A 1 295 ? 11.876 3.476 -27.378 1.00 95.56 295 PRO A O 1
ATOM 2149 N N . TYR A 1 296 ? 12.398 3.133 -25.217 1.00 95.38 296 TYR A N 1
ATOM 2150 C CA . TYR A 1 296 ? 11.554 1.952 -25.033 1.00 95.38 296 TYR A CA 1
ATOM 2151 C C . TYR A 1 296 ? 10.136 2.311 -24.601 1.00 95.38 296 TYR A C 1
ATOM 2153 O O . TYR A 1 296 ? 9.239 1.480 -24.715 1.00 95.38 296 TYR A O 1
ATOM 2161 N N . LEU A 1 297 ? 9.918 3.518 -24.085 1.00 92.94 297 LEU A N 1
ATOM 2162 C CA . LEU A 1 297 ? 8.647 3.944 -23.514 1.00 92.94 297 LEU A CA 1
ATOM 2163 C C . LEU A 1 297 ? 7.780 4.672 -24.556 1.00 92.94 297 LEU A C 1
ATOM 2165 O O . LEU A 1 297 ? 8.305 5.245 -25.512 1.00 92.94 297 LEU A O 1
ATOM 2169 N N . PRO A 1 298 ? 6.443 4.647 -24.409 1.00 87.25 298 PRO A N 1
ATOM 2170 C CA . PRO A 1 298 ? 5.564 5.424 -25.275 1.00 87.25 298 PRO A CA 1
ATOM 2171 C C . PRO A 1 298 ? 5.818 6.928 -25.083 1.00 87.25 298 PRO A C 1
ATOM 2173 O O . PRO A 1 298 ? 6.094 7.376 -23.965 1.00 87.25 298 PRO A O 1
ATOM 2176 N N . LYS A 1 299 ? 5.718 7.682 -26.183 1.00 73.00 299 LYS A N 1
ATOM 2177 C CA . LYS A 1 299 ? 5.850 9.146 -26.192 1.00 73.00 299 LYS A CA 1
ATOM 2178 C C . LYS A 1 299 ? 4.678 9.831 -25.492 1.00 73.00 299 LYS A C 1
ATOM 2180 O O . LYS A 1 299 ? 3.552 9.283 -25.528 1.00 73.00 299 LYS A O 1
#

Solvent-accessible surface area (backbone atoms only — not comparable to full-atom values): 15212 Å² total; per-residue (Å²): 40,28,57,41,39,79,57,85,48,82,80,52,49,82,65,43,34,86,78,36,36,62,74,36,53,92,35,33,58,46,36,49,49,24,10,61,64,38,51,38,41,31,42,54,52,47,22,47,35,32,62,75,18,66,32,33,64,31,67,50,33,69,77,20,19,18,46,58,70,46,60,22,85,85,36,78,87,56,74,38,69,37,70,38,98,39,53,58,56,14,48,35,50,31,30,45,51,48,22,68,74,24,34,62,70,30,36,59,48,62,58,56,39,26,54,70,76,34,42,66,77,40,92,90,37,92,78,54,59,35,64,46,49,38,56,54,36,51,51,41,20,54,73,54,75,35,76,28,39,44,48,50,67,29,60,86,44,34,71,45,82,35,69,67,59,22,99,81,54,20,26,43,42,37,67,64,80,54,68,76,40,69,51,41,86,46,96,96,42,71,40,61,21,37,30,29,55,50,50,61,63,63,34,59,26,20,28,32,44,36,31,35,25,75,38,53,48,68,32,45,79,91,72,85,40,39,54,31,12,32,32,38,31,33,40,45,85,78,66,40,27,40,37,44,22,12,21,60,43,75,69,55,51,58,74,37,78,42,52,55,24,13,35,43,31,23,22,6,60,31,47,76,62,94,59,48,26,33,40,37,31,30,21,59,40,98,90,49,58,63,39,73,42,71,88,46,36,51,131

Foldseek 3Di:
DFQWAQPVDDFDLVLQQVLADAPCRVVSVLLVVLCVLLRHFSLLLQLLLCVQQVRHPRPCCPVQLASQQDFDPPDVVSPHGHHDPHVSVNSNVNSNVCCVPALLVLNRQLVSSLCVVQNQPPPVCPPRCSVCRSVSSQVSCVSSVHTRIDGHSDDQFDFAPLDDFDPLAFEAQFVADDWPDFFADDPNDTQQETKADDDASHTWTWDRAWAFWQDFAADDPPPLCQQFGGKIWGDRVPQKIKIKGQFPFASDDGGDTYGGRGTGGHWHGGGNDPGTIIGMFMARDPNHRTDGCVVRYDD

Organism: Bacillus mycoides (NCBI:txid1405)